Protein AF-A0A699QT55-F1 (afdb_monomer_lite)

Sequence (249 aa):
LNLVARDEEIARQLEVELQAEVERERQREEQASMDYIANLYNEVQSRIDNDHELAVRWTHEEQDKYTVDERAKLLAEYFERRKKQLAEERVEQELITDFVPIGFEEDERMIRDMNKKAKEESSDKGVDSTKKRKEGSRMKRMSKRQKTDVDLEEEEKLKTFLKIDPDEEGVIDYEVLDKRFLIINWESKFYHYDRHGVEGIYYRIFRSDGSSRWIKTFSEMVIRFDRLDLLELYNLVMQRFESTTPEGV

Organism: Tanacetum cinerariifolium (NCBI:txid118510)

Radius of gyration: 37.75 Å; chains: 1; bounding box: 76×90×99 Å

Foldseek 3Di:
DDPVVVVVVVVVVVVVVVVVVVVVVVVVVVVVVVVVVVVVVVVVVVVVVVVVVVVVVVVVVVPVPDDPVRVVVVVVVVVVVVVVVVVVVVVVVVVVVPDDPPPPDVVVVVVVVVVVVVVVPVDDDYDDDDDDDDDDDDDDDDDDDDDDPVVVVVVVVVVVVPPDDPDDPDPPPPVPPDPDFAFDDKDWDWDQDDVVRDTFIWMWIATPVRDIDIDGDPVRCPVPDDPVNVVSVVVNVVVVVVVVPPPDD

pLDDT: mean 70.23, std 18.76, range [30.55, 95.31]

Secondary structure (DSSP, 8-state):
--HHHHHHHHHHHHHHHHHHHHHHHHHHHHHHHHHHHHHHHHHHHHHHHHHHHHHHHHHHHHHHHS-HHHHHHHHHHHHHHHHHHHHHHHHHHHHHHT---TTSTHHHHHHHHHHHHHHHS-S-------------------PPPPPPTHHHHHHHHHHHHT---S-S------------PPEEEEEEEEES--TTS--EEEEEEEETTS-EEEE-SHHHHHHHS-HHHHHHHHHHHHHHHHHT-----

Structure (mmCIF, N/CA/C/O backbone):
data_AF-A0A699QT55-F1
#
_entry.id   AF-A0A699QT55-F1
#
loop_
_atom_site.group_PDB
_atom_site.id
_atom_site.type_symbol
_atom_site.label_atom_id
_atom_site.label_alt_id
_atom_site.label_comp_id
_atom_site.label_asym_id
_atom_site.label_entity_id
_atom_site.label_seq_id
_atom_site.pdbx_PDB_ins_code
_atom_site.Cartn_x
_atom_site.Cartn_y
_atom_site.Cartn_z
_atom_site.occupancy
_atom_site.B_iso_or_equiv
_atom_site.auth_seq_id
_atom_site.auth_comp_id
_atom_site.auth_asym_id
_atom_site.auth_atom_id
_atom_site.pdbx_PDB_model_num
ATOM 1 N N . LEU A 1 1 ? 42.494 -9.564 -53.627 1.00 52.97 1 LEU A N 1
ATOM 2 C CA . LEU A 1 1 ? 41.727 -9.786 -52.379 1.00 52.97 1 LEU A CA 1
ATOM 3 C C . LEU A 1 1 ? 41.684 -8.466 -51.623 1.00 52.97 1 LEU A C 1
ATOM 5 O O . LEU A 1 1 ? 42.727 -8.025 -51.161 1.00 52.97 1 LEU A O 1
ATOM 9 N N . ASN A 1 2 ? 40.525 -7.806 -51.607 1.00 65.38 2 ASN A N 1
ATOM 10 C CA . ASN A 1 2 ? 40.350 -6.457 -51.063 1.00 65.38 2 ASN A CA 1
ATOM 11 C C . ASN A 1 2 ? 40.526 -6.471 -49.538 1.00 65.38 2 ASN A C 1
ATOM 13 O O . ASN A 1 2 ? 39.750 -7.125 -48.849 1.00 65.38 2 ASN A O 1
ATOM 17 N N . LEU A 1 3 ? 41.550 -5.782 -49.028 1.00 64.69 3 LEU A N 1
ATOM 18 C CA . LEU A 1 3 ? 41.793 -5.615 -47.587 1.00 64.69 3 LEU A CA 1
ATOM 19 C C . LEU A 1 3 ? 40.609 -4.910 -46.906 1.00 64.69 3 LEU A C 1
ATOM 21 O O . LEU A 1 3 ? 40.120 -5.390 -45.894 1.00 64.69 3 LEU A O 1
ATOM 25 N N . VAL A 1 4 ? 40.036 -3.906 -47.575 1.00 70.31 4 VAL A N 1
ATOM 26 C CA . VAL A 1 4 ? 38.875 -3.131 -47.103 1.00 70.31 4 VAL A CA 1
ATOM 27 C C . VAL A 1 4 ? 37.656 -4.007 -46.782 1.00 70.31 4 VAL A C 1
ATOM 29 O O . VAL A 1 4 ? 36.990 -3.793 -45.779 1.00 70.31 4 VAL A O 1
ATOM 32 N N . ALA A 1 5 ? 37.388 -5.038 -47.590 1.00 76.75 5 ALA A N 1
ATOM 33 C CA . ALA A 1 5 ? 36.246 -5.929 -47.371 1.00 76.75 5 ALA A CA 1
ATOM 34 C C . ALA A 1 5 ? 36.449 -6.888 -46.184 1.00 76.75 5 ALA A C 1
ATOM 36 O O . ALA A 1 5 ? 35.476 -7.371 -45.616 1.00 76.75 5 ALA A O 1
ATOM 37 N N . ARG A 1 6 ? 37.704 -7.187 -45.819 1.00 79.62 6 ARG A N 1
ATOM 38 C CA . ARG A 1 6 ? 38.012 -7.992 -44.629 1.00 79.62 6 ARG A CA 1
ATOM 39 C C . ARG A 1 6 ? 37.941 -7.160 -43.357 1.00 79.62 6 ARG A C 1
ATOM 41 O O . ARG A 1 6 ? 37.423 -7.654 -42.366 1.00 79.62 6 ARG A O 1
ATOM 48 N N . ASP A 1 7 ? 38.398 -5.915 -43.408 1.00 85.50 7 ASP A N 1
ATOM 49 C CA . ASP A 1 7 ? 38.349 -5.011 -42.256 1.00 85.50 7 ASP A CA 1
ATOM 50 C C . ASP A 1 7 ? 36.900 -4.680 -41.858 1.00 85.50 7 ASP A C 1
ATOM 52 O O . ASP A 1 7 ? 36.576 -4.620 -40.675 1.00 85.50 7 ASP A O 1
ATOM 56 N N . GLU A 1 8 ? 36.002 -4.545 -42.838 1.00 86.50 8 GLU A N 1
ATOM 57 C CA . GLU A 1 8 ? 34.578 -4.292 -42.592 1.00 86.50 8 GLU A CA 1
ATOM 58 C C . GLU A 1 8 ? 33.851 -5.506 -41.983 1.00 86.50 8 GLU A C 1
ATOM 60 O O . GLU A 1 8 ? 32.998 -5.353 -41.111 1.00 86.50 8 GLU A O 1
ATOM 65 N N . GLU A 1 9 ? 34.220 -6.722 -42.392 1.00 88.94 9 GLU A N 1
ATOM 66 C CA . GLU A 1 9 ? 33.691 -7.961 -41.809 1.00 88.94 9 GLU A CA 1
ATOM 67 C C . GLU A 1 9 ? 34.177 -8.157 -40.365 1.00 88.94 9 GLU A C 1
ATOM 69 O O . GLU A 1 9 ? 33.392 -8.511 -39.487 1.00 88.94 9 GLU A O 1
ATOM 74 N N . ILE A 1 10 ? 35.452 -7.853 -40.098 1.00 90.06 10 ILE A N 1
ATOM 75 C CA . ILE A 1 10 ? 36.015 -7.883 -38.742 1.00 90.06 10 ILE A CA 1
ATOM 76 C C . ILE A 1 10 ? 35.292 -6.873 -37.845 1.00 90.06 10 ILE A C 1
ATOM 78 O O . ILE A 1 10 ? 34.939 -7.215 -36.720 1.00 90.06 10 ILE A O 1
ATOM 82 N N . ALA A 1 11 ? 35.019 -5.660 -38.338 1.00 88.69 11 ALA A N 1
ATOM 83 C CA . ALA A 1 11 ? 34.298 -4.645 -37.572 1.00 88.69 11 ALA A CA 1
ATOM 84 C C . ALA A 1 11 ? 32.885 -5.108 -37.172 1.00 88.69 11 ALA A C 1
ATOM 86 O O . ALA A 1 11 ? 32.500 -4.955 -36.014 1.00 88.69 11 ALA A O 1
ATOM 87 N N . ARG A 1 12 ? 32.140 -5.739 -38.093 1.00 90.19 12 ARG A N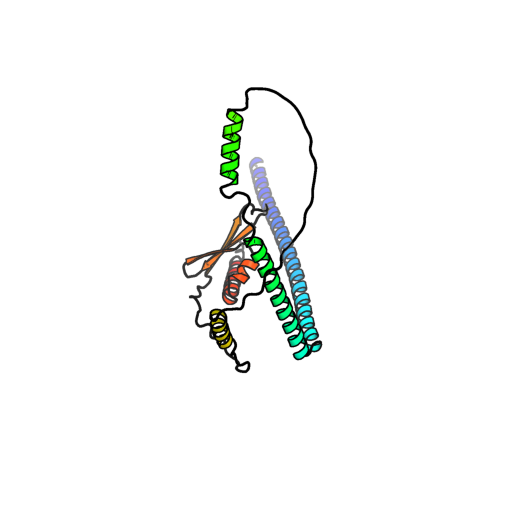 1
ATOM 88 C CA . ARG A 1 12 ? 30.794 -6.268 -37.803 1.00 90.19 12 ARG A CA 1
ATOM 89 C C . ARG A 1 12 ? 30.815 -7.413 -36.794 1.00 90.19 12 ARG A C 1
ATOM 91 O O . ARG A 1 12 ? 29.945 -7.472 -35.932 1.00 90.19 12 ARG A O 1
ATOM 98 N N . GLN A 1 13 ? 31.802 -8.305 -36.876 1.00 92.81 13 GLN A N 1
ATOM 99 C CA . GLN A 1 13 ? 31.950 -9.399 -35.909 1.00 92.81 13 GLN A CA 1
ATOM 100 C C . GLN A 1 13 ? 32.243 -8.869 -34.502 1.00 92.81 13 GLN A C 1
ATOM 102 O O . GLN A 1 13 ? 31.621 -9.316 -33.541 1.00 92.81 13 GLN A O 1
ATOM 107 N N . LEU A 1 14 ? 33.122 -7.870 -34.399 1.00 93.62 14 LEU A N 1
ATOM 108 C CA . LEU A 1 14 ? 33.480 -7.239 -33.129 1.00 93.62 14 LEU A CA 1
ATOM 109 C C . LEU A 1 14 ? 32.291 -6.506 -32.490 1.00 93.62 14 LEU A C 1
ATOM 111 O O . LEU A 1 14 ? 32.137 -6.525 -31.272 1.00 93.62 14 LEU A O 1
ATOM 115 N N . GLU A 1 15 ? 31.427 -5.891 -33.300 1.00 91.75 15 GLU A N 1
ATOM 116 C CA . GLU A 1 15 ? 30.225 -5.202 -32.819 1.00 91.75 15 GLU A CA 1
ATOM 117 C C . GLU A 1 15 ? 29.168 -6.178 -32.281 1.00 91.75 15 GLU A C 1
ATOM 119 O O . GLU A 1 15 ? 28.607 -5.949 -31.209 1.00 91.75 15 GLU A O 1
ATOM 124 N N . VAL A 1 16 ? 28.953 -7.307 -32.965 1.00 95.19 16 VAL A N 1
ATOM 125 C CA . VAL A 1 16 ? 28.059 -8.377 -32.489 1.00 95.19 16 VAL A CA 1
ATOM 126 C C . VAL A 1 16 ? 28.592 -9.012 -31.202 1.00 95.19 16 VAL A C 1
ATOM 128 O O . VAL A 1 16 ? 27.827 -9.263 -30.271 1.00 95.19 16 VAL A O 1
ATOM 131 N N . GLU A 1 17 ? 29.901 -9.252 -31.121 1.00 94.81 17 GLU A N 1
ATOM 132 C CA . GLU A 1 17 ? 30.531 -9.824 -29.929 1.00 94.81 17 GLU A CA 1
ATOM 133 C C . GLU A 1 17 ? 30.436 -8.874 -28.726 1.00 94.81 17 GLU A C 1
ATOM 135 O O . GLU A 1 17 ? 30.090 -9.309 -27.625 1.00 94.81 17 GLU A O 1
ATOM 140 N N . LEU A 1 18 ? 30.640 -7.569 -28.945 1.00 94.38 18 LEU A N 1
ATOM 141 C CA . LEU A 1 18 ? 30.482 -6.549 -27.910 1.00 94.38 18 LEU A CA 1
ATOM 142 C C . LEU A 1 18 ? 29.032 -6.466 -27.410 1.00 94.38 18 LEU A C 1
ATOM 144 O O . LEU A 1 18 ? 28.810 -6.404 -26.203 1.00 94.38 18 LEU A O 1
ATOM 148 N N . GLN A 1 19 ? 28.044 -6.516 -28.310 1.00 91.50 19 GLN A N 1
ATOM 149 C CA . GLN A 1 19 ? 26.627 -6.548 -27.927 1.00 91.50 19 GLN A CA 1
ATOM 150 C C . GLN A 1 19 ? 26.285 -7.797 -27.104 1.00 91.50 19 GLN A C 1
ATOM 152 O O . GLN A 1 19 ? 25.601 -7.697 -26.086 1.00 91.50 19 GLN A O 1
ATOM 157 N N . ALA A 1 20 ? 26.803 -8.964 -27.497 1.00 94.88 20 ALA A N 1
ATOM 158 C CA . ALA A 1 20 ? 26.590 -10.206 -26.762 1.00 94.88 20 ALA A CA 1
ATOM 159 C C . ALA A 1 20 ? 27.248 -10.196 -25.370 1.00 94.88 20 ALA A C 1
ATOM 161 O O . ALA A 1 20 ? 26.719 -10.809 -24.444 1.00 94.88 20 ALA A O 1
ATOM 162 N N . GLU A 1 21 ? 28.399 -9.535 -25.209 1.00 95.31 21 GLU A N 1
ATOM 163 C CA . GLU A 1 21 ? 29.046 -9.368 -23.903 1.00 95.31 21 GLU A CA 1
ATOM 164 C C . GLU A 1 21 ? 28.247 -8.433 -22.993 1.00 95.31 21 GLU A C 1
ATOM 166 O O . GLU A 1 21 ? 27.994 -8.779 -21.842 1.00 95.31 21 GLU A O 1
ATOM 171 N N . VAL A 1 22 ? 27.788 -7.294 -23.521 1.00 94.50 22 VAL A N 1
ATOM 172 C CA . VAL A 1 22 ? 26.962 -6.333 -22.775 1.00 94.50 22 VAL A CA 1
ATOM 173 C C . VAL A 1 22 ? 25.667 -6.981 -22.284 1.00 94.50 22 VAL A C 1
ATOM 175 O O . VAL A 1 22 ? 25.292 -6.793 -21.129 1.00 94.50 22 VAL A O 1
ATOM 178 N N . GLU A 1 23 ? 25.007 -7.793 -23.112 1.00 92.94 23 GLU A N 1
ATOM 179 C CA . GLU A 1 23 ? 23.787 -8.493 -22.694 1.00 92.94 23 GLU A CA 1
ATOM 180 C C . GLU A 1 23 ? 24.073 -9.537 -21.601 1.00 92.94 23 GLU A C 1
ATOM 182 O O . GLU A 1 23 ? 23.312 -9.665 -20.642 1.00 92.94 23 GLU A O 1
ATOM 187 N N . ARG A 1 24 ? 25.209 -10.244 -21.686 1.00 93.00 24 ARG A N 1
ATOM 188 C CA . ARG A 1 24 ? 25.637 -11.202 -20.652 1.00 93.00 24 ARG A CA 1
ATOM 189 C C . ARG A 1 24 ? 26.011 -10.525 -19.334 1.00 93.00 24 ARG A C 1
ATOM 191 O O . ARG A 1 24 ? 25.724 -11.080 -18.274 1.00 93.00 24 ARG A O 1
ATOM 198 N N . GLU A 1 25 ? 26.651 -9.359 -19.378 1.00 92.75 25 GLU A N 1
ATOM 199 C CA . GLU A 1 25 ? 26.882 -8.517 -18.196 1.00 92.75 25 GLU A CA 1
ATOM 200 C C . GLU A 1 25 ? 25.550 -8.100 -17.568 1.00 92.75 25 GLU A C 1
ATOM 202 O O . GLU A 1 25 ? 25.350 -8.329 -16.375 1.00 92.75 25 GLU A O 1
ATOM 207 N N . ARG A 1 26 ? 24.609 -7.592 -18.379 1.00 91.12 26 ARG A N 1
ATOM 208 C CA . ARG A 1 26 ? 23.289 -7.154 -17.905 1.00 91.12 26 ARG A CA 1
ATOM 209 C C . ARG A 1 26 ? 22.539 -8.278 -17.192 1.00 91.12 26 ARG A C 1
ATOM 211 O O . ARG A 1 26 ? 22.068 -8.085 -16.078 1.00 91.12 26 ARG A O 1
ATOM 218 N N . GLN A 1 27 ? 22.501 -9.472 -17.783 1.00 92.94 27 GLN A N 1
ATOM 219 C CA . GLN A 1 27 ? 21.859 -10.644 -17.175 1.00 92.94 27 GLN A CA 1
ATOM 220 C C . GLN A 1 27 ? 22.511 -11.052 -15.847 1.00 92.94 27 GLN A C 1
ATOM 222 O O . GLN A 1 27 ? 21.816 -11.438 -14.907 1.00 92.94 27 GLN A O 1
ATOM 227 N N . ARG A 1 28 ? 23.846 -10.962 -15.742 1.00 93.06 28 ARG A N 1
ATOM 228 C CA . ARG A 1 28 ? 24.558 -11.244 -14.485 1.00 93.06 28 ARG A CA 1
ATOM 229 C C . ARG A 1 28 ? 24.182 -10.247 -13.391 1.00 93.06 28 ARG A C 1
ATOM 231 O O . ARG A 1 28 ? 23.956 -10.662 -12.256 1.00 93.06 28 ARG A O 1
ATOM 238 N N . GLU A 1 29 ? 24.110 -8.962 -13.722 1.00 91.31 29 GLU A N 1
ATOM 239 C CA . GLU A 1 29 ? 23.710 -7.915 -12.776 1.00 91.31 29 GLU A CA 1
ATOM 240 C C . GLU A 1 29 ? 22.242 -8.047 -12.357 1.00 91.31 29 GLU A C 1
ATOM 242 O O . GLU A 1 29 ? 21.934 -7.960 -11.168 1.00 91.31 29 GLU A O 1
ATOM 247 N N . GLU A 1 30 ? 21.345 -8.323 -13.306 1.00 91.62 30 GLU A N 1
ATOM 248 C CA . GLU A 1 30 ? 19.925 -8.576 -13.041 1.00 91.62 30 GLU A CA 1
ATOM 249 C C . GLU A 1 30 ? 19.742 -9.777 -12.109 1.00 91.62 30 GLU A C 1
ATOM 251 O O . GLU A 1 30 ? 19.018 -9.680 -11.116 1.00 91.62 30 GLU A O 1
ATOM 256 N N . GLN A 1 31 ? 20.448 -10.884 -12.361 1.00 91.06 31 GLN A N 1
ATOM 257 C CA . GLN A 1 31 ? 20.390 -12.061 -11.497 1.00 91.06 31 GLN A CA 1
ATOM 258 C C . GLN A 1 31 ? 20.933 -11.767 -10.095 1.00 91.06 31 GLN A C 1
ATOM 260 O O . GLN A 1 31 ? 20.293 -12.115 -9.105 1.00 91.06 31 GLN A O 1
ATOM 265 N N . ALA A 1 32 ? 22.069 -11.073 -9.990 1.00 94.44 32 ALA A N 1
ATOM 266 C CA . ALA A 1 32 ? 22.627 -10.682 -8.698 1.00 94.44 32 ALA A CA 1
ATOM 267 C C . ALA A 1 32 ? 21.679 -9.751 -7.919 1.00 94.44 32 ALA A C 1
ATOM 269 O O . ALA A 1 32 ? 21.561 -9.857 -6.696 1.00 94.44 32 ALA A O 1
ATOM 270 N N . SER A 1 33 ? 20.973 -8.861 -8.622 1.00 92.69 33 SER A N 1
ATOM 271 C CA . SER A 1 33 ? 19.950 -7.996 -8.035 1.00 92.69 33 SER A CA 1
ATOM 272 C C . SER A 1 33 ? 18.745 -8.798 -7.538 1.00 92.69 33 SER A C 1
ATOM 274 O O . SER A 1 33 ? 18.299 -8.591 -6.408 1.00 92.69 33 SER A O 1
ATOM 276 N N . MET A 1 34 ? 18.257 -9.760 -8.328 1.00 89.44 34 MET A N 1
ATOM 277 C CA . MET A 1 34 ? 17.169 -10.654 -7.918 1.00 89.44 34 MET A CA 1
ATOM 278 C C . MET A 1 34 ? 17.537 -11.468 -6.677 1.00 89.44 34 MET A C 1
ATOM 280 O O . MET A 1 34 ? 16.754 -11.517 -5.728 1.00 89.44 34 MET A O 1
ATOM 284 N N . ASP A 1 35 ? 18.740 -12.040 -6.639 1.00 94.44 35 ASP A N 1
ATOM 285 C CA . ASP A 1 35 ? 19.223 -12.815 -5.493 1.00 94.44 35 ASP A CA 1
ATOM 286 C C . ASP A 1 35 ? 19.331 -11.938 -4.233 1.00 94.44 35 ASP A C 1
ATOM 288 O O . ASP A 1 35 ? 18.965 -12.353 -3.129 1.00 94.44 35 ASP A O 1
ATOM 292 N N . TYR A 1 36 ? 19.782 -10.690 -4.389 1.00 92.62 36 TYR A N 1
ATOM 293 C CA . TYR A 1 36 ? 19.826 -9.715 -3.301 1.00 92.62 36 TYR A CA 1
ATOM 294 C C . TYR A 1 36 ? 18.426 -9.386 -2.757 1.00 92.62 36 TYR A C 1
ATOM 296 O O . TYR A 1 36 ? 18.216 -9.395 -1.541 1.00 92.62 36 TYR A O 1
ATOM 304 N N . ILE A 1 37 ? 17.454 -9.153 -3.643 1.00 89.62 37 ILE A N 1
ATOM 305 C CA . ILE A 1 37 ? 16.063 -8.866 -3.265 1.00 89.62 37 ILE A CA 1
ATOM 306 C C . ILE A 1 37 ? 15.420 -10.079 -2.577 1.00 89.62 37 ILE A C 1
ATOM 308 O O . ILE A 1 37 ? 14.751 -9.916 -1.555 1.00 89.62 37 ILE A O 1
ATOM 312 N N . ALA A 1 38 ? 15.652 -11.293 -3.080 1.00 93.25 38 ALA A N 1
ATOM 313 C CA . ALA A 1 38 ? 15.139 -12.521 -2.475 1.00 93.25 38 ALA A CA 1
ATOM 314 C C . ALA A 1 38 ? 15.670 -12.720 -1.044 1.00 93.25 38 ALA A C 1
ATOM 316 O O . ALA A 1 38 ? 14.912 -13.065 -0.136 1.00 93.25 38 ALA A O 1
ATOM 317 N N . ASN A 1 39 ? 16.955 -12.432 -0.815 1.00 94.50 39 ASN A N 1
ATOM 318 C CA . ASN A 1 39 ? 17.551 -12.495 0.519 1.00 94.50 39 ASN A CA 1
ATOM 319 C C . ASN A 1 39 ? 16.940 -11.470 1.485 1.00 94.50 39 ASN A C 1
ATOM 321 O O . ASN A 1 39 ? 16.616 -11.824 2.619 1.00 94.50 39 ASN A O 1
ATOM 325 N N . LEU A 1 40 ? 16.722 -10.231 1.031 1.00 90.94 40 LEU A N 1
ATOM 326 C CA . LEU A 1 40 ? 16.028 -9.200 1.813 1.00 90.94 40 LEU A CA 1
ATOM 327 C C . LEU A 1 40 ? 14.608 -9.630 2.195 1.00 90.94 40 LEU A C 1
ATOM 329 O O . LEU A 1 40 ? 14.191 -9.434 3.336 1.00 90.94 40 LEU A O 1
ATOM 333 N N . TYR A 1 41 ? 13.873 -10.234 1.259 1.00 90.50 41 TYR A N 1
ATOM 334 C CA . TYR A 1 41 ? 12.522 -10.724 1.520 1.00 90.50 41 TYR A CA 1
ATOM 335 C C . TYR A 1 41 ? 12.516 -11.817 2.594 1.00 90.50 41 TYR A C 1
ATOM 337 O O . TYR A 1 41 ? 11.752 -11.730 3.553 1.00 90.50 41 TYR A O 1
ATOM 345 N N . ASN A 1 42 ? 13.421 -12.795 2.485 1.00 93.12 42 ASN A N 1
ATOM 346 C CA . ASN A 1 42 ? 13.558 -13.867 3.471 1.00 93.12 42 ASN A CA 1
ATOM 347 C C . ASN A 1 42 ? 13.912 -13.329 4.869 1.00 93.12 42 ASN A C 1
ATOM 349 O O . ASN A 1 42 ? 13.365 -13.798 5.868 1.00 93.12 42 ASN A O 1
ATOM 353 N N . GLU A 1 43 ? 14.793 -12.328 4.957 1.00 93.31 43 GLU A N 1
ATOM 354 C CA . GLU A 1 43 ? 15.146 -11.696 6.233 1.00 93.31 43 GLU A CA 1
ATOM 355 C C . GLU A 1 43 ? 13.944 -10.982 6.867 1.00 93.31 43 GLU A C 1
ATOM 357 O O . GLU A 1 43 ? 13.676 -11.151 8.059 1.00 93.31 43 GLU A O 1
ATOM 362 N N . VAL A 1 44 ? 13.202 -10.198 6.080 1.00 91.12 44 VAL A N 1
ATOM 363 C CA . VAL A 1 44 ? 12.007 -9.493 6.562 1.00 91.12 44 VAL A CA 1
ATOM 364 C C . VAL A 1 44 ? 10.934 -10.486 7.002 1.00 91.12 44 VAL A C 1
ATOM 366 O O . VAL A 1 44 ? 10.355 -10.307 8.073 1.00 91.12 44 VAL A O 1
ATOM 369 N N . GLN A 1 45 ? 10.717 -11.554 6.234 1.00 90.25 45 GLN A N 1
ATOM 370 C CA . GLN A 1 45 ? 9.756 -12.595 6.581 1.00 90.25 45 GLN A CA 1
ATOM 371 C C . GLN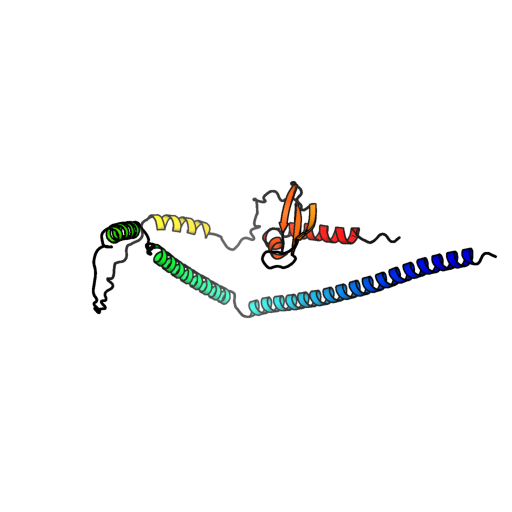 A 1 45 ? 10.120 -13.272 7.909 1.00 90.25 45 GLN A C 1
ATOM 373 O O . GLN A 1 45 ? 9.272 -13.381 8.789 1.00 90.25 45 GLN A O 1
ATOM 378 N N . SER A 1 46 ? 11.398 -13.611 8.117 1.00 89.44 46 SER A N 1
ATOM 379 C CA . SER A 1 46 ? 11.859 -14.198 9.382 1.00 89.44 46 SER A CA 1
ATOM 380 C C . SER A 1 46 ? 11.625 -13.278 10.588 1.00 89.44 46 SER A C 1
ATOM 382 O O . SER A 1 46 ? 11.306 -13.756 11.677 1.00 89.44 46 SER A O 1
ATOM 384 N N . ARG A 1 47 ? 11.751 -11.955 10.420 1.00 87.94 47 ARG A N 1
ATOM 385 C CA . ARG A 1 47 ? 11.434 -10.992 11.489 1.00 87.94 47 ARG A CA 1
ATOM 386 C C . ARG A 1 47 ? 9.940 -10.970 11.807 1.00 87.94 47 ARG A C 1
ATOM 388 O O . ARG A 1 47 ? 9.587 -10.986 12.980 1.00 87.94 47 ARG A O 1
ATOM 395 N N . ILE A 1 48 ? 9.088 -10.982 10.782 1.00 86.06 48 ILE A N 1
ATOM 396 C CA . ILE A 1 48 ? 7.628 -11.022 10.947 1.00 86.06 48 ILE A CA 1
ATOM 397 C C . ILE A 1 48 ? 7.204 -12.285 11.700 1.00 86.06 48 ILE A C 1
ATOM 399 O O . ILE A 1 48 ? 6.400 -12.198 12.627 1.00 86.06 48 ILE A O 1
ATOM 403 N N . ASP A 1 49 ? 7.768 -13.437 11.339 1.00 88.38 49 ASP A N 1
ATOM 404 C CA . ASP A 1 49 ? 7.435 -14.712 11.973 1.00 88.38 49 ASP A CA 1
ATOM 405 C C . ASP A 1 49 ? 7.849 -14.712 13.459 1.00 88.38 49 ASP A C 1
ATOM 407 O O . ASP A 1 49 ? 7.049 -15.065 14.328 1.00 88.38 49 ASP A O 1
ATOM 411 N N . ASN A 1 50 ? 9.050 -14.209 13.776 1.00 87.12 50 ASN A N 1
ATOM 412 C CA . ASN A 1 50 ? 9.519 -14.061 15.160 1.00 87.12 50 ASN A CA 1
ATOM 413 C C . ASN A 1 50 ? 8.635 -13.108 15.988 1.00 87.12 50 ASN A C 1
ATOM 415 O O . ASN A 1 50 ? 8.316 -13.398 17.145 1.00 87.12 50 ASN A O 1
ATOM 419 N N . ASP A 1 51 ? 8.236 -11.972 15.412 1.00 89.00 51 ASP A N 1
ATOM 420 C CA . ASP A 1 51 ? 7.354 -11.008 16.076 1.00 89.00 51 ASP A CA 1
ATOM 421 C C . ASP A 1 51 ? 5.953 -11.598 16.301 1.00 89.00 51 ASP A C 1
ATOM 423 O O . ASP A 1 51 ? 5.337 -11.362 17.345 1.00 89.00 51 ASP A O 1
ATOM 427 N N . HIS A 1 52 ? 5.458 -12.410 15.362 1.00 84.50 52 HIS A N 1
ATOM 428 C CA . HIS A 1 52 ? 4.190 -13.117 15.505 1.00 84.50 52 HIS A CA 1
ATOM 429 C C . HIS A 1 52 ? 4.230 -14.120 16.665 1.00 84.50 52 HIS A C 1
ATOM 431 O O . HIS A 1 52 ? 3.341 -14.102 17.520 1.00 84.50 52 HIS A O 1
ATOM 437 N N . GLU A 1 53 ? 5.281 -14.939 16.757 1.00 87.81 53 GLU A N 1
ATOM 438 C CA . GLU A 1 53 ? 5.473 -15.864 17.881 1.00 87.81 53 GLU A CA 1
ATOM 439 C C . GLU A 1 53 ? 5.565 -15.131 19.227 1.00 87.81 53 GLU A C 1
ATOM 441 O O . GLU A 1 53 ? 4.993 -15.573 20.230 1.00 87.81 53 GLU A O 1
ATOM 446 N N . LEU A 1 54 ? 6.255 -13.985 19.260 1.00 86.06 54 LEU A N 1
ATOM 447 C CA . LEU A 1 54 ? 6.362 -13.146 20.451 1.00 86.06 54 LEU A CA 1
ATOM 448 C C . LEU A 1 54 ? 4.995 -12.592 20.877 1.00 86.06 54 LEU A C 1
ATOM 450 O O . LEU A 1 54 ? 4.653 -12.653 22.059 1.00 86.06 54 LEU A O 1
ATOM 454 N N . ALA A 1 55 ? 4.206 -12.094 19.924 1.00 79.06 55 ALA A N 1
ATOM 455 C CA . ALA A 1 55 ? 2.867 -11.576 20.179 1.00 79.06 55 ALA A CA 1
ATOM 456 C C . ALA A 1 55 ? 1.927 -12.670 20.711 1.00 79.06 55 ALA A C 1
ATOM 458 O O . ALA A 1 55 ? 1.229 -12.450 21.702 1.00 79.06 55 ALA A O 1
ATOM 459 N N . VAL A 1 56 ? 1.958 -13.867 20.116 1.00 84.12 56 VAL A N 1
ATOM 460 C CA . VAL A 1 56 ? 1.190 -15.027 20.594 1.00 84.12 56 VAL A CA 1
ATOM 461 C C . VAL A 1 56 ? 1.589 -15.379 22.029 1.00 84.12 56 VAL A C 1
ATOM 463 O O . VAL A 1 56 ? 0.719 -15.515 22.893 1.00 84.12 56 VAL A O 1
ATOM 466 N N . ARG A 1 57 ? 2.893 -15.436 22.328 1.00 80.44 57 ARG A N 1
ATOM 467 C CA . ARG A 1 57 ? 3.379 -15.718 23.686 1.00 80.44 57 ARG A CA 1
ATOM 468 C C . ARG A 1 57 ? 2.919 -14.670 24.698 1.00 80.44 57 ARG A C 1
ATOM 470 O O . ARG A 1 57 ? 2.440 -15.052 25.760 1.00 80.44 57 ARG A O 1
ATOM 477 N N . TRP A 1 58 ? 2.996 -13.379 24.372 1.00 66.94 58 TRP A N 1
ATOM 478 C CA . TRP A 1 58 ? 2.490 -12.320 25.251 1.00 66.94 58 TRP A CA 1
ATOM 479 C C . TRP A 1 58 ? 0.983 -12.404 25.474 1.00 66.94 58 TRP A C 1
ATOM 481 O O . TRP A 1 58 ? 0.535 -12.193 26.595 1.00 66.94 58 TRP A O 1
ATOM 491 N N . THR A 1 59 ? 0.194 -12.749 24.454 1.00 71.06 59 THR A N 1
ATOM 492 C CA . THR A 1 59 ? -1.259 -12.905 24.634 1.00 71.06 59 THR A CA 1
ATOM 493 C C . THR A 1 59 ? -1.604 -14.069 25.561 1.00 71.06 59 THR A C 1
ATOM 495 O O . THR A 1 59 ? -2.494 -13.920 26.397 1.00 71.06 59 THR A O 1
ATOM 498 N N . HIS A 1 60 ? -0.871 -15.182 25.471 1.00 67.06 60 HIS A N 1
ATOM 499 C CA . HIS A 1 60 ? -1.051 -16.335 26.353 1.00 67.06 60 HIS A CA 1
ATOM 500 C C . HIS A 1 60 ? -0.566 -16.040 27.781 1.00 67.06 60 HIS A C 1
ATOM 502 O O . HIS A 1 60 ? -1.261 -16.334 28.748 1.00 67.06 60 HIS A O 1
ATOM 508 N N . GLU A 1 61 ? 0.596 -15.400 27.929 1.00 64.44 61 GLU A N 1
ATOM 509 C CA . GLU A 1 61 ? 1.159 -15.048 29.236 1.00 64.44 61 GLU A CA 1
ATOM 510 C C . GLU A 1 61 ? 0.297 -14.003 29.961 1.00 64.44 61 GLU A C 1
ATOM 512 O O . GLU A 1 61 ? 0.023 -14.146 31.149 1.00 64.44 61 GLU A O 1
ATOM 517 N N . GLU A 1 62 ? -0.224 -12.995 29.254 1.00 61.16 62 GLU A N 1
ATOM 518 C CA . GLU A 1 62 ? -1.189 -12.052 29.824 1.00 61.16 62 GLU A CA 1
ATOM 519 C C . GLU A 1 62 ? -2.511 -12.740 30.197 1.00 61.16 62 GLU A C 1
ATOM 521 O O . GLU A 1 62 ? -3.159 -12.307 31.155 1.00 61.16 62 GLU A O 1
ATOM 526 N N . GLN A 1 63 ? -2.962 -13.751 29.433 1.00 58.94 63 GLN A N 1
ATOM 527 C CA . GLN A 1 63 ? -4.174 -14.540 29.735 1.00 58.94 63 GLN A CA 1
ATOM 528 C C . GLN A 1 63 ? -4.019 -15.379 31.003 1.00 58.94 63 GLN A C 1
ATOM 530 O O . GLN A 1 63 ? -4.979 -15.477 31.764 1.00 58.94 63 GLN A O 1
ATOM 535 N N . ASP A 1 64 ? -2.820 -15.885 31.274 1.00 61.19 64 ASP A N 1
ATOM 536 C CA . ASP A 1 64 ? -2.536 -16.661 32.483 1.00 61.19 64 ASP A CA 1
ATOM 537 C C . ASP A 1 64 ? -2.270 -15.786 33.719 1.00 61.19 64 ASP A C 1
ATOM 539 O O . ASP A 1 64 ? -2.477 -16.222 34.852 1.00 61.19 64 ASP A O 1
ATOM 543 N N . LYS A 1 65 ? -1.801 -14.547 33.529 1.00 62.38 65 LYS A N 1
ATOM 544 C CA . LYS A 1 65 ? -1.306 -13.696 34.623 1.00 62.38 65 LYS A CA 1
ATOM 545 C C . LYS A 1 65 ? -2.385 -12.915 35.364 1.00 62.38 65 LYS A C 1
ATOM 547 O O . LYS A 1 65 ? -2.189 -12.602 36.536 1.00 62.38 65 LYS A O 1
ATOM 552 N N . TYR A 1 66 ? -3.494 -12.596 34.701 1.00 58.84 66 TYR A N 1
ATOM 553 C CA . TYR A 1 66 ? -4.586 -11.834 35.298 1.00 58.84 66 TYR A CA 1
ATOM 554 C C . TYR A 1 66 ? -5.902 -12.569 35.123 1.00 58.84 66 TYR A C 1
ATOM 556 O O . TYR A 1 66 ? -6.338 -12.840 34.002 1.00 58.84 66 TYR A O 1
ATOM 564 N N . THR A 1 67 ? -6.571 -12.829 36.242 1.00 74.75 67 THR A N 1
ATOM 565 C CA . THR A 1 67 ? -7.944 -13.340 36.201 1.00 74.75 67 THR A CA 1
ATOM 566 C C . THR A 1 67 ? -8.857 -12.329 35.499 1.00 74.75 67 THR A C 1
ATOM 568 O O . THR A 1 67 ? -8.578 -11.126 35.473 1.00 74.75 67 THR A O 1
ATOM 571 N N . VAL A 1 68 ? -9.960 -12.800 34.909 1.00 71.50 68 VAL A N 1
ATOM 572 C CA . VAL A 1 68 ? -10.947 -11.938 34.224 1.00 71.50 68 VAL A CA 1
ATOM 573 C C . VAL A 1 68 ? -11.380 -10.762 35.118 1.00 71.50 68 VAL A C 1
ATOM 575 O O . VAL A 1 68 ? -11.513 -9.642 34.628 1.00 71.50 68 VAL A O 1
ATOM 578 N N . ASP A 1 69 ? -11.474 -10.982 36.433 1.00 72.69 69 ASP A N 1
ATOM 579 C CA . ASP A 1 69 ? -11.770 -9.955 37.441 1.00 72.69 69 ASP A CA 1
ATOM 580 C C . ASP A 1 69 ? -10.688 -8.868 37.558 1.00 72.69 69 ASP A C 1
ATOM 582 O O . ASP A 1 69 ? -10.999 -7.680 37.651 1.00 72.69 69 ASP A O 1
ATOM 586 N N . GLU A 1 70 ? -9.405 -9.232 37.529 1.00 76.94 70 GLU A N 1
ATOM 587 C CA . GLU A 1 70 ? -8.305 -8.261 37.605 1.00 76.94 70 GLU A CA 1
ATOM 588 C C . GLU A 1 70 ? -8.202 -7.423 36.329 1.00 76.94 70 GLU A C 1
ATOM 590 O O . GLU A 1 70 ? -7.966 -6.213 36.394 1.00 76.94 70 GLU A O 1
ATOM 595 N N . ARG A 1 71 ? -8.460 -8.044 35.173 1.00 73.88 71 ARG A N 1
ATOM 596 C CA . ARG A 1 71 ? -8.557 -7.350 33.882 1.00 73.88 71 ARG A CA 1
ATOM 597 C C . ARG A 1 71 ? -9.727 -6.370 33.867 1.00 73.88 71 ARG A C 1
ATOM 599 O O . ARG A 1 71 ? -9.548 -5.219 33.471 1.00 73.88 71 ARG A O 1
ATOM 606 N N . ALA A 1 72 ? -10.896 -6.789 34.357 1.00 74.56 72 ALA A N 1
ATOM 607 C CA . ALA A 1 72 ? -12.067 -5.925 34.492 1.00 74.56 72 ALA A CA 1
ATOM 608 C C . ALA A 1 72 ? -11.796 -4.742 35.436 1.00 74.56 72 ALA A C 1
ATOM 610 O O . ALA A 1 72 ? -12.171 -3.607 35.136 1.00 74.56 72 ALA A O 1
ATOM 611 N N . LYS A 1 73 ? -11.076 -4.979 36.540 1.00 87.19 73 LYS A N 1
ATOM 612 C CA . LYS A 1 73 ? -10.686 -3.938 37.497 1.00 87.19 73 LYS A CA 1
ATOM 613 C C . LYS A 1 73 ? -9.726 -2.910 36.892 1.00 87.19 73 LYS A C 1
ATOM 615 O O . LYS A 1 73 ? -9.963 -1.711 37.033 1.00 87.19 73 LYS A O 1
ATOM 620 N N . LEU A 1 74 ? -8.681 -3.352 36.189 1.00 80.94 74 LEU A N 1
ATOM 621 C CA . LEU A 1 74 ? -7.742 -2.455 35.500 1.00 80.94 74 LEU A CA 1
ATOM 622 C C . LEU A 1 74 ? -8.436 -1.630 34.411 1.00 80.94 74 LEU A C 1
ATOM 624 O O . LEU A 1 74 ? -8.169 -0.434 34.268 1.00 80.94 74 LEU A O 1
ATOM 628 N N . LEU A 1 75 ? -9.359 -2.248 33.673 1.00 77.62 75 LEU A N 1
ATOM 629 C CA . LEU A 1 75 ? -10.134 -1.570 32.641 1.00 77.62 75 LEU A CA 1
ATOM 630 C C . LEU A 1 75 ? -11.065 -0.502 33.245 1.00 77.62 75 LEU A C 1
ATOM 632 O O . LEU A 1 75 ? -11.124 0.620 32.740 1.00 77.62 75 LEU A O 1
ATOM 636 N N . ALA A 1 76 ? -11.728 -0.805 34.365 1.00 82.62 76 ALA A N 1
ATOM 637 C CA . ALA A 1 76 ? -12.542 0.160 35.103 1.00 82.62 76 ALA A CA 1
ATOM 638 C C . ALA A 1 76 ? -11.705 1.341 35.634 1.00 82.62 76 ALA A C 1
ATOM 640 O O . ALA A 1 76 ? -12.091 2.499 35.463 1.00 82.62 76 ALA A O 1
ATOM 641 N N . GLU A 1 77 ? -10.524 1.078 36.209 1.00 89.62 77 GLU A N 1
ATOM 642 C CA . GLU A 1 77 ? -9.600 2.128 36.662 1.00 89.62 77 GLU A CA 1
ATOM 643 C C . GLU A 1 77 ? -9.121 3.028 35.510 1.00 89.62 77 GLU A C 1
ATOM 645 O O . GLU A 1 77 ? -8.992 4.246 35.679 1.00 89.62 77 GLU A O 1
ATOM 650 N N . TYR A 1 7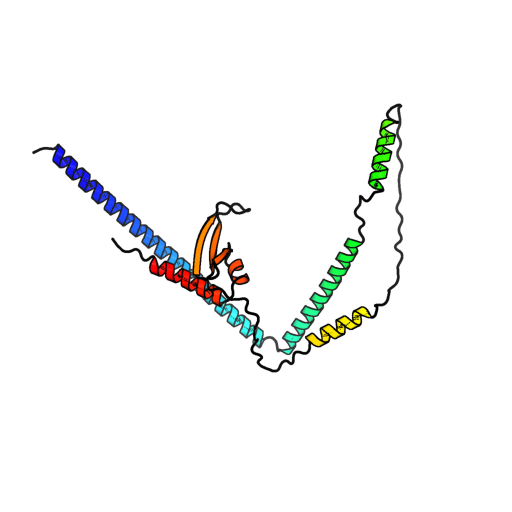8 ? -8.880 2.453 34.328 1.00 85.00 78 TYR A N 1
ATOM 651 C CA . TYR A 1 78 ? -8.523 3.205 33.127 1.00 85.00 78 TYR A CA 1
ATOM 652 C C . TYR A 1 78 ? -9.651 4.146 32.683 1.00 85.00 78 TYR A C 1
ATOM 654 O O . TYR A 1 78 ? -9.403 5.335 32.449 1.00 85.00 78 TYR A O 1
ATOM 662 N N . PHE A 1 79 ? -10.891 3.650 32.614 1.00 80.19 79 PHE A N 1
ATOM 663 C CA . PHE A 1 79 ? -12.040 4.467 32.223 1.00 80.19 79 PHE A CA 1
ATOM 664 C C . PHE A 1 79 ? -12.311 5.603 33.212 1.00 80.19 79 PHE A C 1
ATOM 666 O O . PHE A 1 79 ? -12.532 6.738 32.782 1.00 80.19 79 PHE A O 1
ATOM 673 N N . GLU A 1 80 ? -12.207 5.350 34.519 1.00 87.25 80 GLU A N 1
ATOM 674 C CA . GLU A 1 80 ? -12.354 6.404 35.529 1.00 87.25 80 GLU A CA 1
ATOM 675 C C . GLU A 1 80 ? -11.251 7.466 35.421 1.00 87.25 80 GLU A C 1
ATOM 677 O O . GLU A 1 80 ? -11.517 8.672 35.489 1.00 87.25 80 GLU A O 1
ATOM 682 N N . ARG A 1 81 ? -10.005 7.051 35.150 1.00 88.88 81 ARG A N 1
ATOM 683 C CA . ARG A 1 81 ? -8.898 7.987 34.906 1.00 88.88 81 ARG A CA 1
ATOM 684 C C . ARG A 1 81 ? -9.147 8.849 33.670 1.00 88.88 81 ARG A C 1
ATOM 686 O O . ARG A 1 81 ? -8.930 10.061 33.726 1.00 88.88 81 ARG A O 1
ATOM 693 N N . ARG A 1 82 ? -9.612 8.255 32.566 1.00 81.25 82 ARG A N 1
ATOM 694 C CA . ARG A 1 82 ? -9.878 8.993 31.322 1.00 81.25 82 ARG A CA 1
ATOM 695 C C . ARG A 1 82 ? -11.055 9.956 31.472 1.00 81.25 82 ARG A C 1
ATOM 697 O O . ARG A 1 82 ? -10.974 11.087 30.999 1.00 81.25 82 ARG A O 1
ATOM 704 N N . LYS A 1 83 ? -12.109 9.550 32.185 1.00 83.00 83 LYS A N 1
ATOM 705 C CA . LYS A 1 83 ? -13.258 10.405 32.518 1.00 83.00 83 LYS A CA 1
ATOM 706 C C . LYS A 1 83 ? -12.834 11.630 33.330 1.00 83.00 83 LYS A C 1
ATOM 708 O O . LYS A 1 83 ? -13.300 12.734 33.055 1.00 83.00 83 LYS A O 1
ATOM 713 N N . LYS A 1 84 ? -11.908 11.456 34.279 1.00 88.50 84 LYS A N 1
ATOM 714 C CA . LYS A 1 84 ? -11.341 12.560 35.063 1.00 88.50 84 LYS A CA 1
ATOM 715 C C . LYS A 1 84 ? -10.529 13.538 34.204 1.00 88.50 84 LYS A C 1
ATOM 717 O O . LYS A 1 84 ? -10.752 14.737 34.309 1.00 88.50 84 LYS A O 1
ATOM 722 N N . GLN A 1 85 ? -9.658 13.038 33.325 1.00 79.06 85 GLN A N 1
ATOM 723 C CA . GLN A 1 85 ? -8.881 13.887 32.407 1.00 79.06 85 GLN A CA 1
ATOM 724 C C . GLN A 1 85 ? -9.780 14.719 31.488 1.00 79.06 85 GLN A C 1
ATOM 726 O O . GLN A 1 85 ? -9.576 15.917 31.347 1.00 79.06 85 GLN A O 1
ATOM 731 N N . LEU A 1 86 ? -10.820 14.107 30.914 1.00 78.00 86 LEU A N 1
ATOM 732 C CA . LEU A 1 86 ? -11.776 14.817 30.060 1.00 78.00 86 LEU A CA 1
ATOM 733 C C . LEU A 1 86 ? -12.559 15.898 30.820 1.00 78.00 86 LEU A C 1
ATOM 735 O O . LEU A 1 86 ? -12.920 16.918 30.238 1.00 78.00 86 LEU A O 1
ATOM 739 N N . ALA A 1 87 ? -12.836 15.691 32.110 1.00 80.81 87 ALA A N 1
ATOM 740 C CA . ALA A 1 87 ? -13.453 16.715 32.948 1.00 80.81 87 ALA A CA 1
ATOM 741 C C . ALA A 1 87 ? -12.495 17.890 33.215 1.00 80.81 87 ALA A C 1
ATOM 743 O O . ALA A 1 87 ? -12.929 19.036 33.181 1.00 80.81 87 ALA A O 1
ATOM 744 N N . GLU A 1 88 ? -11.207 17.618 33.435 1.00 80.94 88 GLU A N 1
ATOM 745 C CA . GLU A 1 88 ? -10.169 18.646 33.598 1.00 80.94 88 GLU A CA 1
ATOM 746 C C . GLU A 1 88 ? -9.949 19.441 32.296 1.00 80.94 88 GLU A C 1
ATOM 748 O O . GLU A 1 88 ? -9.985 20.669 32.326 1.00 80.94 88 GLU A O 1
ATOM 753 N N . GLU A 1 89 ? -9.859 18.770 31.141 1.00 75.69 89 GLU A N 1
ATOM 754 C CA . GLU A 1 89 ? -9.758 19.409 29.815 1.00 75.69 89 GLU A CA 1
ATOM 755 C C . GLU A 1 89 ? -10.959 20.331 29.520 1.00 75.69 89 GLU A C 1
ATOM 757 O O . GLU A 1 89 ? -10.793 21.418 28.966 1.00 75.69 89 GLU A O 1
ATOM 762 N N . ARG A 1 90 ? -12.179 19.940 29.921 1.00 70.06 90 ARG A N 1
ATOM 763 C CA . ARG A 1 90 ? -13.377 20.790 29.780 1.00 70.06 90 ARG A CA 1
ATOM 764 C C . ARG A 1 90 ? -13.306 22.056 30.637 1.00 70.06 90 ARG A C 1
ATOM 766 O O . ARG A 1 90 ? -13.719 23.112 30.170 1.00 70.06 90 ARG A O 1
ATOM 773 N N . VAL A 1 91 ? -12.767 21.962 31.854 1.00 73.62 91 VAL A N 1
ATOM 774 C CA . VAL A 1 91 ? -12.568 23.123 32.740 1.00 73.62 91 VAL A CA 1
ATOM 775 C C . VAL A 1 91 ? -11.505 24.069 32.172 1.00 73.62 91 VAL A C 1
ATOM 777 O O . VAL A 1 91 ? -11.669 25.285 32.245 1.00 73.62 91 VAL A O 1
ATOM 780 N N . GLU A 1 92 ? -10.440 23.541 31.563 1.00 68.75 92 GLU A N 1
ATOM 781 C CA . GLU A 1 92 ? -9.442 24.370 30.876 1.00 68.75 92 GLU A CA 1
ATOM 782 C C . GLU A 1 92 ? -10.015 25.072 29.639 1.00 68.75 92 GLU A C 1
ATOM 784 O O . GLU A 1 92 ? -9.740 26.252 29.427 1.00 68.75 92 GLU A O 1
ATOM 789 N N . GLN A 1 93 ? -10.850 24.397 28.844 1.00 59.72 93 GLN A N 1
ATOM 790 C CA . GLN A 1 93 ? -11.520 25.034 27.704 1.00 59.72 93 GLN A CA 1
ATOM 791 C C . GLN A 1 93 ? -12.478 26.152 28.139 1.00 59.72 93 GLN A C 1
ATOM 793 O O . GLN A 1 93 ? -12.518 27.198 27.493 1.00 59.72 93 GLN A O 1
ATOM 798 N N . GLU A 1 94 ? -13.196 25.974 29.249 1.00 62.88 94 GLU A N 1
ATOM 799 C CA . GLU A 1 94 ? -14.067 27.008 29.824 1.00 62.88 94 GLU A CA 1
ATOM 800 C C . GLU A 1 94 ? -13.258 28.225 30.325 1.00 62.88 94 GLU A C 1
ATOM 802 O O . GLU A 1 94 ? -13.622 29.372 30.059 1.00 62.88 94 GLU A O 1
ATOM 807 N N . LEU A 1 95 ? -12.086 27.998 30.935 1.00 61.31 95 LEU A N 1
ATOM 808 C CA . LEU A 1 95 ? -11.145 29.065 31.317 1.00 61.31 95 LEU A CA 1
ATOM 809 C C . LEU A 1 95 ? -10.616 29.865 30.113 1.00 61.31 95 LEU A C 1
ATOM 811 O O . LEU A 1 95 ? -10.291 31.045 30.255 1.00 61.31 95 LEU A O 1
ATOM 815 N N . ILE A 1 96 ? -10.525 29.244 28.934 1.00 60.47 96 ILE A N 1
ATOM 816 C CA . ILE A 1 96 ? -10.097 29.910 27.695 1.00 60.47 96 ILE A CA 1
ATOM 817 C C . ILE A 1 96 ? -11.239 30.745 27.091 1.00 60.47 96 ILE A C 1
ATOM 819 O O . ILE A 1 96 ? -10.971 31.800 26.519 1.00 60.47 96 ILE A O 1
ATOM 823 N N . THR A 1 97 ? -12.505 30.340 27.241 1.00 55.72 97 THR A N 1
ATOM 824 C CA . THR A 1 97 ? -13.653 31.111 26.720 1.00 55.72 97 THR A CA 1
ATOM 825 C C . THR A 1 97 ? -13.951 32.397 27.492 1.00 55.72 97 THR A C 1
ATOM 827 O O . THR A 1 97 ? -14.522 33.322 26.918 1.00 55.72 97 THR A O 1
ATOM 830 N N . ASP A 1 98 ? -13.515 32.495 28.750 1.00 55.12 98 ASP A N 1
ATOM 831 C CA . ASP A 1 98 ? -13.637 33.713 29.566 1.00 55.12 98 ASP A CA 1
ATOM 832 C C . ASP A 1 98 ? -12.562 34.771 29.242 1.00 55.12 98 ASP A C 1
ATOM 834 O O . ASP A 1 98 ? -12.615 35.903 29.739 1.00 55.12 98 ASP A O 1
ATOM 838 N N . PHE A 1 99 ? -11.585 34.444 28.388 1.00 52.28 99 PHE A N 1
ATOM 839 C CA . PHE A 1 99 ? -10.638 35.424 27.868 1.00 52.28 99 PHE A CA 1
ATOM 840 C C . PHE A 1 99 ? -11.324 36.294 26.807 1.00 52.28 99 PHE A C 1
ATOM 842 O O . PHE A 1 99 ? -11.477 35.903 25.650 1.00 52.28 99 PHE A O 1
ATOM 849 N N . VAL A 1 100 ? -11.697 37.519 27.187 1.00 55.28 100 VAL A N 1
ATOM 850 C CA . VAL A 1 100 ? -11.990 38.587 26.223 1.00 55.28 100 VAL A CA 1
ATOM 851 C C . VAL A 1 100 ? -10.711 38.822 25.407 1.00 55.28 100 VAL A C 1
ATOM 853 O O . VAL A 1 100 ? -9.680 39.153 26.004 1.00 55.28 100 VAL A O 1
ATOM 856 N N . PRO A 1 101 ? -10.720 38.655 24.072 1.00 53.34 10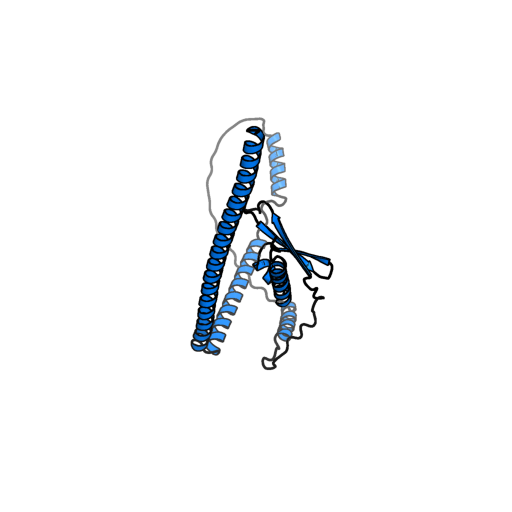1 PRO A N 1
ATOM 857 C CA . PRO A 1 101 ? -9.563 38.991 23.257 1.00 53.34 101 PRO A CA 1
ATOM 858 C C . PRO A 1 101 ? -9.219 40.463 23.482 1.00 53.34 101 PRO A C 1
ATOM 860 O O . PRO A 1 101 ? -10.071 41.336 23.316 1.00 53.34 101 PRO A O 1
ATOM 863 N N . ILE A 1 102 ? -7.977 40.743 23.877 1.00 49.41 102 ILE A N 1
ATOM 864 C CA . ILE A 1 102 ? -7.459 42.111 23.936 1.00 49.41 102 ILE A CA 1
ATOM 865 C C . ILE A 1 102 ? -7.566 42.682 22.515 1.00 49.41 102 ILE A C 1
ATOM 867 O O . ILE A 1 102 ? -6.884 42.198 21.610 1.00 49.41 102 ILE A O 1
ATOM 871 N N . GLY A 1 103 ? -8.470 43.648 22.319 1.00 51.81 103 GLY A N 1
ATOM 872 C CA . GLY A 1 103 ? -8.724 44.277 21.019 1.00 51.81 103 GLY A CA 1
ATOM 873 C C . GLY A 1 103 ? -10.188 44.531 20.624 1.00 51.81 103 GLY A C 1
ATOM 874 O O . GLY A 1 103 ? -10.439 44.711 19.436 1.00 51.81 103 GLY A O 1
ATOM 875 N N . PHE A 1 104 ? -11.164 44.559 21.543 1.00 52.81 104 PHE A N 1
ATOM 876 C CA . PHE A 1 104 ? -12.552 44.920 21.197 1.00 52.81 104 PHE A CA 1
ATOM 877 C C . PHE A 1 104 ? -12.838 46.411 21.456 1.00 52.81 104 PHE A C 1
ATOM 879 O O . PHE A 1 104 ? -12.749 46.858 22.594 1.00 52.81 104 PHE A O 1
ATOM 886 N N . GLU A 1 105 ? -13.172 47.148 20.385 1.00 55.62 105 GLU A N 1
ATOM 887 C CA . GLU A 1 105 ? -13.729 48.518 20.233 1.00 55.62 105 GLU A CA 1
ATOM 888 C C . GLU A 1 105 ? -13.226 49.695 21.103 1.00 55.62 105 GLU A C 1
ATOM 890 O O . GLU A 1 105 ? -13.072 50.808 20.589 1.00 55.62 105 GLU A O 1
ATOM 895 N N . GLU A 1 106 ? -12.992 49.521 22.402 1.00 54.81 106 GLU A N 1
ATOM 896 C CA . GLU A 1 106 ? -12.487 50.568 23.299 1.00 54.81 106 GLU A CA 1
ATOM 897 C C . GLU A 1 106 ? -11.021 50.910 23.017 1.00 54.81 106 GLU A C 1
ATOM 899 O O . GLU A 1 106 ? -10.679 52.095 22.986 1.00 54.81 106 GLU A O 1
ATOM 904 N N . ASP A 1 107 ? -10.194 49.916 22.682 1.00 54.84 107 ASP A N 1
ATOM 905 C CA . ASP A 1 107 ? -8.803 50.142 22.270 1.00 54.84 107 ASP A CA 1
ATOM 906 C C . ASP A 1 107 ? -8.720 50.858 20.911 1.00 54.84 107 ASP A C 1
ATOM 908 O O . ASP A 1 107 ? -7.900 51.762 20.735 1.00 54.84 107 ASP A O 1
ATOM 912 N N . GLU A 1 108 ? -9.625 50.564 19.968 1.00 60.44 108 GLU A N 1
ATOM 913 C CA . GLU A 1 108 ? -9.712 51.320 18.710 1.00 60.44 108 GLU A CA 1
ATOM 914 C C . GLU A 1 108 ? -10.147 52.776 18.932 1.00 60.44 108 GLU A C 1
ATOM 916 O O . GLU A 1 108 ? -9.634 53.681 18.263 1.00 60.44 108 GLU A O 1
ATOM 921 N N . ARG A 1 109 ? -11.077 53.032 19.866 1.00 60.66 109 ARG A N 1
ATOM 922 C CA . ARG A 1 109 ? -11.454 54.402 20.261 1.00 60.66 109 ARG A CA 1
ATOM 923 C C . ARG A 1 109 ? -10.273 55.140 20.887 1.00 60.66 109 ARG A C 1
ATOM 925 O O . ARG A 1 109 ? -9.996 56.271 20.490 1.00 60.66 109 ARG A O 1
ATOM 932 N N . MET A 1 110 ? -9.546 54.492 21.795 1.00 56.16 110 MET A N 1
ATOM 933 C CA . MET A 1 110 ? -8.391 55.081 22.473 1.00 56.16 110 MET A CA 1
ATOM 934 C C . MET A 1 110 ? -7.249 55.403 21.493 1.00 56.16 110 MET A C 1
ATOM 936 O O . MET A 1 110 ? -6.698 56.502 21.544 1.00 56.16 110 MET A O 1
ATOM 940 N N . ILE A 1 111 ? -6.948 54.517 20.534 1.00 64.12 111 ILE A N 1
ATOM 941 C CA . ILE A 1 111 ? -5.938 54.764 19.486 1.00 64.12 111 ILE A CA 1
ATOM 942 C C . ILE A 1 111 ? -6.362 55.923 18.567 1.00 64.12 111 ILE A C 1
ATOM 944 O O . ILE A 1 111 ? -5.530 56.742 18.161 1.00 64.12 111 ILE A O 1
ATOM 948 N N . ARG A 1 112 ? -7.658 56.044 18.251 1.00 64.56 112 ARG A N 1
ATOM 949 C CA . ARG A 1 112 ? -8.184 57.140 17.421 1.00 64.56 112 ARG A CA 1
ATOM 950 C C . ARG A 1 112 ? -8.083 58.494 18.129 1.00 64.56 112 ARG A C 1
ATOM 952 O O . ARG A 1 112 ? -7.659 59.468 17.506 1.00 64.56 112 ARG A O 1
ATOM 959 N N . ASP A 1 113 ? -8.401 58.543 19.421 1.00 64.75 113 ASP A N 1
ATOM 960 C CA . ASP A 1 113 ? -8.293 59.758 20.235 1.00 64.75 113 ASP A CA 1
ATOM 961 C C . ASP A 1 113 ? -6.835 60.162 20.493 1.00 64.75 113 ASP A C 1
ATOM 963 O O . ASP A 1 113 ? -6.505 61.350 20.433 1.00 64.75 113 ASP A O 1
ATOM 967 N N . MET A 1 114 ? -5.932 59.194 20.687 1.00 63.34 114 MET A N 1
ATOM 968 C CA . MET A 1 114 ? -4.492 59.459 20.789 1.00 63.34 114 MET A CA 1
ATOM 969 C C . MET A 1 114 ? -3.921 60.043 19.491 1.00 63.34 114 MET A C 1
ATOM 971 O O . MET A 1 114 ? -3.174 61.019 19.540 1.00 63.34 114 MET A O 1
ATOM 975 N N . ASN A 1 115 ? -4.318 59.522 18.325 1.00 61.62 115 ASN A N 1
ATOM 976 C CA . ASN A 1 115 ? -3.892 60.067 17.031 1.00 61.62 115 ASN A CA 1
ATOM 977 C C . ASN A 1 115 ? -4.487 61.456 16.738 1.00 61.62 115 ASN A C 1
ATOM 979 O O . ASN A 1 115 ? -3.861 62.258 16.042 1.00 61.62 115 ASN A O 1
ATOM 983 N N . LYS A 1 116 ? -5.667 61.770 17.290 1.00 66.81 116 LYS A N 1
ATOM 984 C CA . LYS A 1 116 ? -6.246 63.118 17.231 1.00 66.81 116 LYS A CA 1
ATOM 985 C C . LYS A 1 116 ? -5.453 64.105 18.097 1.00 66.81 116 LYS A C 1
ATOM 987 O O . LYS A 1 116 ? -5.094 65.169 17.600 1.00 66.81 116 LYS A O 1
ATOM 992 N N . LYS A 1 117 ? -5.102 63.729 19.333 1.00 59.72 117 LYS A N 1
ATOM 993 C CA . LYS A 1 117 ? -4.278 64.558 20.236 1.00 59.72 117 LYS A CA 1
ATOM 994 C C . LYS A 1 117 ? -2.848 64.768 19.735 1.00 59.72 117 LYS A C 1
ATOM 996 O O . LYS A 1 117 ? -2.343 65.884 19.791 1.00 59.72 117 LYS A O 1
ATOM 1001 N N . ALA A 1 118 ? -2.224 63.748 19.147 1.00 54.84 118 ALA A N 1
ATOM 1002 C CA . ALA A 1 118 ? -0.864 63.855 18.610 1.00 54.84 118 ALA A CA 1
ATOM 1003 C C . ALA A 1 118 ? -0.738 64.834 17.422 1.00 54.84 118 ALA A C 1
ATOM 1005 O O . ALA A 1 118 ? 0.360 65.308 17.133 1.00 54.84 118 ALA A O 1
ATOM 1006 N N . LYS A 1 119 ? -1.846 65.165 16.742 1.00 53.62 119 LYS A N 1
ATOM 1007 C CA . LYS A 1 119 ? -1.877 66.164 15.660 1.00 53.62 119 LYS A CA 1
ATOM 1008 C C . LYS A 1 119 ? -2.086 67.599 16.168 1.00 53.62 119 LYS A C 1
ATOM 1010 O O . LYS A 1 119 ? -1.789 68.537 15.435 1.00 53.62 119 LYS A O 1
ATOM 1015 N N . GLU A 1 120 ? -2.574 67.764 17.399 1.00 52.00 120 GLU A N 1
ATOM 1016 C CA . GLU A 1 120 ? -2.796 69.063 18.056 1.00 52.00 120 GLU A CA 1
ATOM 1017 C C . GLU A 1 120 ? -1.642 69.453 19.005 1.00 52.00 120 GLU A C 1
ATOM 1019 O O . GLU A 1 120 ? -1.419 70.639 19.224 1.00 52.00 120 GLU A O 1
ATOM 1024 N N . GLU A 1 121 ? -0.853 68.493 19.506 1.00 49.53 121 GLU A N 1
ATOM 1025 C CA . GLU A 1 121 ? 0.212 68.729 20.502 1.00 49.53 121 GLU A CA 1
ATOM 1026 C C . GLU A 1 121 ? 1.647 68.769 19.926 1.00 49.53 121 GLU A C 1
ATOM 1028 O O . GLU A 1 121 ? 2.611 68.894 20.676 1.00 49.53 121 GLU A O 1
ATOM 1033 N N . SER A 1 122 ? 1.842 68.741 18.598 1.00 47.06 122 SER A N 1
ATOM 1034 C CA . SER A 1 122 ? 3.182 68.923 17.999 1.00 47.06 122 SER A CA 1
ATOM 1035 C C . SER A 1 122 ? 3.643 70.391 17.925 1.00 47.06 122 SER A C 1
ATOM 1037 O O . SER A 1 122 ? 4.585 70.706 17.192 1.00 47.06 122 SER A O 1
ATOM 1039 N N . SER A 1 123 ? 3.002 71.295 18.671 1.00 49.06 123 SER A N 1
ATOM 1040 C CA . SER A 1 123 ? 3.570 72.595 19.010 1.00 49.06 123 SER A CA 1
ATOM 1041 C C . SER A 1 123 ? 3.799 72.684 20.516 1.00 49.06 123 SER A C 1
ATOM 1043 O O . SER A 1 123 ? 2.850 72.712 21.292 1.00 49.06 123 SER A O 1
ATOM 1045 N N . ASP A 1 124 ? 5.069 72.854 20.858 1.00 35.88 124 ASP A N 1
ATOM 1046 C CA . ASP A 1 124 ? 5.597 73.348 22.128 1.00 35.88 124 ASP A CA 1
ATOM 1047 C C . ASP A 1 124 ? 6.118 72.318 23.151 1.00 35.88 124 ASP A C 1
ATOM 1049 O O . ASP A 1 124 ? 5.714 71.165 23.244 1.00 35.88 124 ASP A O 1
ATOM 1053 N N . LYS A 1 125 ? 7.184 72.759 23.812 1.00 39.12 125 LYS A N 1
ATOM 1054 C CA . LYS A 1 125 ? 8.304 71.998 24.363 1.00 39.12 125 LYS A CA 1
ATOM 1055 C C . LYS A 1 125 ? 8.063 71.501 25.794 1.00 39.12 125 LYS A C 1
ATOM 1057 O O . LYS A 1 125 ? 7.569 72.246 26.628 1.00 39.12 125 LYS A O 1
ATOM 1062 N N . GLY A 1 126 ? 8.701 70.374 26.130 1.00 30.55 126 GLY A N 1
ATOM 1063 C CA . GLY A 1 126 ? 9.531 70.297 27.341 1.00 30.55 126 GLY A CA 1
ATOM 1064 C C . GLY A 1 126 ? 9.095 69.388 28.505 1.00 30.55 126 GLY A C 1
ATOM 1065 O O . GLY A 1 126 ? 8.004 69.511 29.037 1.00 30.55 126 GLY A O 1
ATOM 1066 N N . VAL A 1 127 ? 10.094 68.622 28.978 1.00 32.78 127 VAL A N 1
ATOM 1067 C CA . VAL A 1 127 ? 10.415 68.276 30.386 1.00 32.78 127 VAL A CA 1
ATOM 1068 C C . VAL A 1 127 ? 9.680 67.105 31.081 1.00 32.78 127 VAL A C 1
ATOM 1070 O O . VAL A 1 127 ? 8.549 67.209 31.529 1.00 32.78 127 VAL A O 1
ATOM 1073 N N . ASP A 1 128 ? 10.440 66.007 31.220 1.00 37.62 128 ASP A N 1
ATOM 1074 C CA . ASP A 1 128 ? 10.775 65.197 32.419 1.00 37.62 128 ASP A CA 1
ATOM 1075 C C . ASP A 1 128 ? 9.761 65.028 33.585 1.00 37.62 128 ASP A C 1
ATOM 1077 O O . ASP A 1 128 ? 9.379 65.999 34.236 1.00 37.62 128 ASP A O 1
ATOM 1081 N N . SER A 1 129 ? 9.431 63.773 33.955 1.00 38.84 129 SER A N 1
ATOM 1082 C CA . SER A 1 129 ? 9.651 63.215 35.317 1.00 38.84 129 SER A CA 1
ATOM 1083 C C . SER A 1 129 ? 8.917 61.886 35.644 1.00 38.84 129 SER A C 1
ATOM 1085 O O . SER A 1 129 ? 7.708 61.723 35.530 1.00 38.84 129 SER A O 1
ATOM 1087 N N . THR A 1 130 ? 9.719 60.946 36.152 1.00 46.69 130 THR A N 1
ATOM 1088 C CA . THR A 1 130 ? 9.512 59.780 37.047 1.00 46.69 130 THR A CA 1
ATOM 1089 C C . THR A 1 130 ? 8.237 59.691 37.930 1.00 46.69 130 THR A C 1
ATOM 1091 O O . THR A 1 130 ? 7.963 60.634 38.671 1.00 46.69 130 THR A O 1
ATOM 1094 N N . LYS A 1 131 ? 7.606 58.493 38.080 1.00 42.03 131 LYS A N 1
ATOM 1095 C CA . LYS A 1 131 ? 7.048 57.989 39.380 1.00 42.03 131 LYS A CA 1
ATOM 1096 C C . LYS A 1 131 ? 6.592 56.504 39.426 1.00 42.03 131 LYS A C 1
ATOM 1098 O O . LYS A 1 131 ? 6.273 55.889 38.424 1.00 42.03 131 LYS A O 1
ATOM 1103 N N . LYS A 1 132 ? 6.620 55.961 40.656 1.00 42.03 132 LYS A N 1
ATOM 1104 C CA . LYS A 1 132 ? 6.615 54.560 41.164 1.00 42.03 132 LYS A CA 1
ATOM 110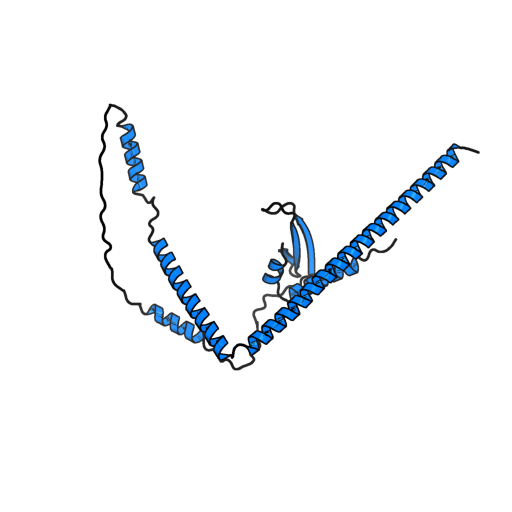5 C C . LYS A 1 132 ? 5.232 53.957 41.543 1.00 42.03 132 LYS A C 1
ATOM 1107 O O . LYS A 1 132 ? 4.405 54.710 42.041 1.00 42.03 132 LYS A O 1
ATOM 1112 N N . ARG A 1 133 ? 5.202 52.599 41.650 1.00 38.09 133 ARG A N 1
ATOM 1113 C CA . ARG A 1 133 ? 4.455 51.688 42.600 1.00 38.09 133 ARG A CA 1
ATOM 1114 C C . ARG A 1 133 ? 2.913 51.586 42.408 1.00 38.09 133 ARG A C 1
ATOM 1116 O O . ARG A 1 133 ? 2.329 52.538 41.934 1.00 38.09 133 ARG A O 1
ATOM 1123 N N . LYS A 1 134 ? 2.159 50.523 42.767 1.00 38.12 134 LYS A N 1
ATOM 1124 C CA . LYS A 1 134 ? 2.273 49.438 43.778 1.00 38.12 134 LYS A CA 1
ATOM 1125 C C . LYS A 1 134 ? 1.198 48.337 43.536 1.00 38.12 134 LYS A C 1
ATOM 1127 O O . LYS A 1 134 ? 0.204 48.582 42.870 1.00 38.12 134 LYS A O 1
ATOM 1132 N N . GLU A 1 135 ? 1.408 47.189 44.174 1.00 42.41 135 GLU A N 1
ATOM 1133 C CA . GLU A 1 135 ? 0.630 45.934 44.247 1.00 42.41 135 GLU A CA 1
ATOM 1134 C C . GLU A 1 135 ? -0.704 45.983 45.039 1.00 42.41 135 GLU A C 1
ATOM 1136 O O . GLU A 1 135 ? -0.834 46.791 45.962 1.00 42.41 135 GLU A O 1
ATOM 1141 N N . GLY A 1 136 ? -1.663 45.081 44.740 1.00 32.28 136 GLY A N 1
ATOM 1142 C CA . GLY A 1 136 ? -2.901 44.893 45.525 1.00 32.28 136 GLY A CA 1
ATOM 1143 C C . GLY A 1 136 ? -3.821 43.730 45.086 1.00 32.28 136 GLY A C 1
ATOM 1144 O O . GLY A 1 136 ? -4.365 43.734 43.992 1.00 32.28 136 GLY A O 1
ATOM 1145 N N . SER A 1 137 ? -4.011 42.764 45.992 1.00 44.97 137 SER A N 1
ATOM 1146 C CA . SER A 1 137 ? -4.781 41.501 45.923 1.00 44.97 137 SER A CA 1
ATOM 1147 C C . SER A 1 137 ? -6.289 41.631 46.237 1.00 44.97 137 SER A C 1
ATOM 1149 O O . SER A 1 137 ? -6.635 42.423 47.114 1.00 44.97 137 SER A O 1
ATOM 1151 N N . ARG A 1 138 ? -7.159 40.786 45.631 1.00 40.25 138 ARG A N 1
ATOM 1152 C CA . ARG A 1 138 ? -8.163 39.912 46.318 1.00 40.25 138 ARG A CA 1
ATOM 1153 C C . ARG A 1 138 ? -9.143 39.217 45.348 1.00 40.25 138 ARG A C 1
ATOM 1155 O O . ARG A 1 138 ? -9.958 39.877 44.714 1.00 40.2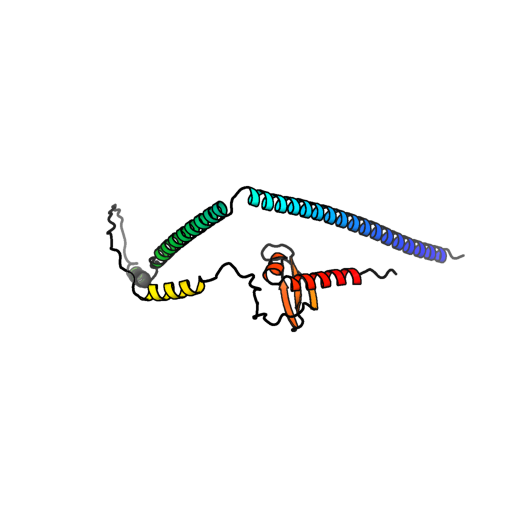5 138 ARG A O 1
ATOM 1162 N N . MET A 1 139 ? -9.160 37.880 45.337 1.00 32.38 139 MET A N 1
ATOM 1163 C CA . MET A 1 139 ? -10.197 37.055 44.687 1.00 32.38 139 MET A CA 1
ATOM 1164 C C . MET A 1 139 ? -11.403 36.830 45.612 1.00 32.38 139 MET A C 1
ATOM 1166 O O . MET A 1 139 ? -11.247 36.533 46.800 1.00 32.38 139 MET A O 1
ATOM 1170 N N . LYS A 1 140 ? -12.612 36.946 45.052 1.00 44.03 140 LYS A N 1
ATOM 1171 C CA . LYS A 1 140 ? -13.905 36.767 45.728 1.00 44.03 140 LYS A CA 1
ATOM 1172 C C . LYS A 1 140 ? -14.537 35.447 45.261 1.00 44.03 140 LYS A C 1
ATOM 1174 O O . LYS A 1 140 ? -14.688 35.230 44.066 1.00 44.03 140 LYS A O 1
ATOM 1179 N N . ARG A 1 141 ? -14.880 34.565 46.208 1.00 45.22 141 ARG A N 1
ATOM 1180 C CA . ARG A 1 141 ? -15.611 33.302 45.972 1.00 45.22 141 ARG A CA 1
ATOM 1181 C C . ARG A 1 141 ? -17.025 33.582 45.454 1.00 45.22 141 ARG A C 1
ATOM 1183 O O . ARG A 1 141 ? -17.687 34.466 45.994 1.00 45.22 141 ARG A O 1
ATOM 1190 N N . MET A 1 142 ? -17.498 32.778 44.502 1.00 33.72 142 MET A N 1
ATOM 1191 C CA . MET A 1 142 ? -18.886 32.778 44.026 1.00 33.72 142 MET A CA 1
ATOM 1192 C C . MET A 1 142 ? -19.420 31.341 43.926 1.00 33.72 142 MET A C 1
ATOM 1194 O O . MET A 1 142 ? -18.668 30.388 43.735 1.00 33.72 142 MET A O 1
ATOM 1198 N N . SER A 1 143 ? -20.722 31.215 44.163 1.00 49.81 143 SER A N 1
ATOM 1199 C CA . SER A 1 143 ? -21.421 30.034 44.670 1.00 49.81 143 SER A CA 1
ATOM 1200 C C . SER A 1 143 ? -22.001 29.118 43.584 1.00 49.81 143 SER A C 1
ATOM 1202 O O . SER A 1 143 ? -22.427 29.570 42.527 1.00 49.81 143 SER A O 1
ATOM 1204 N N . LYS A 1 144 ? -22.076 27.824 43.920 1.00 46.06 144 LYS A N 1
ATOM 1205 C CA . LYS A 1 144 ? -22.615 26.686 43.153 1.00 46.06 144 LYS A CA 1
ATOM 1206 C C . LYS A 1 144 ? -24.078 26.906 42.717 1.00 46.06 144 LYS A C 1
ATOM 1208 O O . LYS A 1 144 ? -24.924 27.163 43.572 1.00 46.06 144 LYS A O 1
ATOM 1213 N N . ARG A 1 145 ? -24.390 26.752 41.421 1.00 48.25 145 ARG A N 1
ATOM 1214 C CA . ARG A 1 145 ? -25.770 26.656 40.894 1.00 48.25 145 ARG A CA 1
ATOM 1215 C C . ARG A 1 145 ? -26.123 25.206 40.533 1.00 48.25 145 ARG A C 1
ATOM 1217 O O . ARG A 1 145 ? -25.264 24.452 40.087 1.00 48.25 145 ARG A O 1
ATOM 1224 N N . GLN A 1 146 ? -27.374 24.830 40.804 1.00 45.56 146 GLN A N 1
ATOM 1225 C CA . GLN A 1 146 ? -27.965 23.503 40.581 1.00 45.56 146 GLN A CA 1
ATOM 1226 C C . GLN A 1 146 ? -28.368 23.289 39.113 1.00 45.56 146 GLN A C 1
ATOM 1228 O O . GLN A 1 146 ? -28.731 24.243 38.428 1.00 45.56 146 GLN A O 1
ATOM 1233 N N . LYS A 1 147 ? -28.303 22.024 38.679 1.00 46.88 147 LYS A N 1
ATOM 1234 C CA . LYS A 1 147 ? -28.673 21.527 37.346 1.00 46.88 147 LYS A CA 1
ATOM 1235 C C . LYS A 1 147 ? -30.189 21.544 37.124 1.00 46.88 147 LYS A C 1
ATOM 1237 O O . LYS A 1 147 ? -30.948 21.346 38.070 1.00 46.88 147 LYS A O 1
ATOM 1242 N N . THR A 1 148 ? -30.592 21.777 35.879 1.00 47.28 148 THR A N 1
ATOM 1243 C CA . THR A 1 148 ? -31.982 21.850 35.393 1.00 47.28 148 THR A CA 1
ATOM 1244 C C . THR A 1 148 ? -32.419 20.560 34.688 1.00 47.28 148 THR A C 1
ATOM 1246 O O . THR A 1 148 ? -31.575 19.838 34.166 1.00 47.28 148 THR A O 1
ATOM 1249 N N . ASP A 1 149 ? -33.737 20.320 34.629 1.00 41.31 149 ASP A N 1
ATOM 1250 C CA . ASP A 1 149 ? -34.422 19.082 34.186 1.00 41.31 149 ASP A CA 1
ATOM 1251 C C . ASP A 1 149 ? -34.032 18.512 32.806 1.00 41.31 149 ASP A C 1
ATOM 1253 O O . ASP A 1 149 ? -34.279 17.340 32.540 1.00 41.31 149 ASP A O 1
ATOM 1257 N N . VAL A 1 150 ? -33.384 19.296 31.940 1.00 48.78 150 VAL A N 1
ATOM 1258 C CA . VAL A 1 150 ? -32.924 18.847 30.610 1.00 48.78 150 VAL A CA 1
ATOM 1259 C C . VAL A 1 150 ? -31.827 17.776 30.714 1.00 48.78 150 VAL A C 1
ATOM 1261 O O . VAL A 1 150 ? -31.785 16.861 29.895 1.00 48.78 150 VAL A O 1
ATOM 1264 N N . ASP A 1 151 ? -30.993 17.830 31.759 1.00 47.88 151 ASP A N 1
ATOM 1265 C CA . ASP A 1 151 ? -29.905 16.864 31.974 1.00 47.88 151 ASP A CA 1
ATOM 1266 C C . ASP A 1 151 ? -30.424 15.444 32.284 1.00 47.88 151 ASP A C 1
ATOM 1268 O O . ASP A 1 151 ? -29.720 14.465 32.041 1.00 47.88 151 ASP A O 1
ATOM 1272 N N . LEU A 1 152 ? -31.647 15.315 32.818 1.00 51.72 152 LEU A N 1
ATOM 1273 C CA . LEU A 1 152 ? -32.223 14.022 33.208 1.00 51.72 152 LEU A CA 1
ATOM 1274 C C . LEU A 1 152 ? -32.787 13.247 32.008 1.00 51.72 152 LEU A C 1
ATOM 1276 O O . LEU A 1 152 ? -32.723 12.019 31.984 1.00 51.72 152 LEU A O 1
ATOM 1280 N N . GLU A 1 153 ? -33.299 13.942 30.989 1.00 52.09 153 GLU A N 1
ATOM 1281 C CA . GLU A 1 153 ? -33.880 13.299 29.803 1.00 52.09 153 GLU A CA 1
ATOM 1282 C C . GLU A 1 153 ? -32.804 12.680 28.890 1.00 52.09 153 GLU A C 1
ATOM 1284 O O . GLU A 1 153 ? -33.029 11.645 28.257 1.00 52.09 153 GLU A O 1
ATOM 1289 N N . GLU A 1 154 ? -31.608 13.277 28.840 1.00 55.91 154 GLU A N 1
ATOM 1290 C CA . GLU A 1 154 ? -30.473 12.705 28.106 1.00 55.91 154 GLU A CA 1
ATOM 1291 C C . GLU A 1 154 ? -29.863 11.489 28.821 1.00 55.91 154 GLU A C 1
ATOM 1293 O O . GLU A 1 154 ? -29.439 10.536 28.160 1.00 55.91 154 GLU A O 1
ATOM 1298 N N . GLU A 1 155 ? -29.885 11.462 30.158 1.00 57.25 155 GLU A N 1
ATOM 1299 C CA . GLU A 1 155 ? -29.407 10.321 30.949 1.00 57.25 155 GLU A CA 1
ATOM 1300 C C . GLU A 1 155 ? -30.299 9.078 30.753 1.00 57.25 155 GLU A C 1
ATOM 1302 O O . GLU A 1 155 ? -29.791 7.959 30.630 1.00 57.25 155 GLU A O 1
ATOM 1307 N N . GLU A 1 156 ? -31.619 9.258 30.619 1.00 55.91 156 GLU A N 1
ATOM 1308 C CA . GLU A 1 156 ? -32.550 8.157 30.329 1.00 55.91 156 GLU A CA 1
ATOM 1309 C C . GLU A 1 156 ? -32.370 7.590 28.909 1.00 55.91 156 GLU A C 1
ATOM 1311 O O . GLU A 1 156 ? -32.380 6.367 28.734 1.00 55.91 156 GLU A O 1
ATOM 1316 N N . LYS A 1 157 ? -32.105 8.446 27.908 1.00 57.75 157 LYS A N 1
ATOM 1317 C CA . LYS A 1 157 ? -31.809 8.020 26.524 1.00 57.75 157 LYS A CA 1
ATOM 1318 C C . LYS A 1 157 ? -30.508 7.219 26.442 1.00 57.75 157 LYS A C 1
ATOM 1320 O O . LYS A 1 157 ? -30.451 6.201 25.751 1.00 57.75 157 LYS A O 1
ATOM 1325 N N . LEU A 1 158 ? -29.480 7.616 27.193 1.00 54.19 158 LEU A N 1
ATOM 1326 C CA . LEU A 1 158 ? -28.216 6.875 27.287 1.00 54.19 158 LEU A CA 1
ATOM 1327 C C . LEU A 1 158 ? -28.394 5.508 27.961 1.00 54.19 158 LEU A C 1
ATOM 1329 O O . LEU A 1 158 ? -27.794 4.522 27.533 1.00 54.19 158 LEU A O 1
ATOM 1333 N N . LYS A 1 159 ? -29.270 5.413 28.966 1.00 55.31 159 LYS A N 1
ATOM 1334 C CA . LYS A 1 159 ? -29.548 4.161 29.682 1.00 55.31 159 LYS A CA 1
ATOM 1335 C C . LYS A 1 159 ? -30.254 3.117 28.811 1.00 55.31 159 LYS A C 1
ATOM 1337 O O . LYS A 1 159 ? -30.032 1.923 29.008 1.00 55.31 159 LYS A O 1
ATOM 1342 N N . THR A 1 160 ? -31.050 3.541 27.825 1.00 52.78 160 THR A N 1
ATOM 1343 C CA . THR A 1 160 ? -31.641 2.634 26.825 1.00 52.78 160 THR A CA 1
ATOM 1344 C C . THR A 1 160 ? -30.626 2.060 25.834 1.00 52.78 160 THR A C 1
ATOM 1346 O O . THR A 1 160 ? -30.792 0.915 25.432 1.00 52.78 160 THR A O 1
ATOM 1349 N N . PHE A 1 161 ? -29.546 2.778 25.499 1.00 53.81 161 PHE A N 1
ATOM 1350 C CA . PHE A 1 161 ? -28.481 2.255 24.623 1.00 53.81 161 PHE A CA 1
ATOM 1351 C C . PHE A 1 161 ? -27.553 1.243 25.316 1.00 53.81 161 PHE A C 1
ATOM 1353 O O . PHE A 1 161 ? -26.858 0.487 24.646 1.00 53.81 161 PHE A O 1
ATOM 1360 N N . LEU A 1 162 ? -27.538 1.219 26.652 1.00 53.12 162 LEU A N 1
ATOM 1361 C CA . LEU A 1 162 ? -26.642 0.387 27.466 1.00 53.12 162 LEU A CA 1
ATOM 1362 C C . LEU A 1 162 ? -27.251 -0.948 27.926 1.00 53.12 162 LEU A C 1
ATOM 1364 O O . LEU A 1 162 ? -26.570 -1.722 28.595 1.00 53.12 162 LEU A O 1
ATOM 1368 N N . LYS A 1 163 ? -28.505 -1.251 27.567 1.00 44.03 163 LYS A N 1
ATOM 1369 C CA . LYS A 1 163 ? -29.067 -2.603 27.709 1.00 44.03 163 LYS A CA 1
ATOM 1370 C C . LYS A 1 163 ? -28.659 -3.450 26.505 1.00 44.03 163 LYS A C 1
ATOM 1372 O O . LYS A 1 163 ? -29.430 -3.613 25.568 1.00 44.03 163 LYS A O 1
ATOM 1377 N N . ILE A 1 164 ? -27.437 -3.960 26.538 1.00 44.03 164 ILE A N 1
ATOM 1378 C CA . ILE A 1 164 ? -27.009 -5.057 25.672 1.00 44.03 164 ILE A CA 1
ATOM 1379 C C . ILE A 1 164 ? -26.745 -6.236 26.609 1.00 44.03 164 ILE A C 1
ATOM 1381 O O . ILE A 1 164 ? -25.849 -6.164 27.452 1.00 44.03 164 ILE A O 1
ATOM 1385 N N . ASP A 1 165 ? -27.589 -7.264 26.520 1.00 41.03 165 ASP A N 1
ATOM 1386 C CA . ASP A 1 165 ? -27.423 -8.528 27.241 1.00 41.03 165 ASP A CA 1
ATOM 1387 C C . ASP A 1 165 ? -26.178 -9.260 26.700 1.00 41.03 165 ASP A C 1
ATOM 1389 O O . ASP A 1 165 ? -26.008 -9.335 25.481 1.00 41.03 165 ASP A O 1
ATOM 1393 N N . PRO A 1 166 ? -25.283 -9.791 27.552 1.00 47.28 166 PRO A N 1
ATOM 1394 C CA . PRO A 1 166 ? -23.986 -10.290 27.105 1.00 47.28 166 PRO A CA 1
ATOM 1395 C C . PRO A 1 166 ? -23.992 -11.784 26.735 1.00 47.28 166 PRO A C 1
ATOM 1397 O O . PRO A 1 166 ? -22.952 -12.417 26.880 1.00 47.28 166 PRO A O 1
ATOM 1400 N N . ASP A 1 167 ? -25.120 -12.368 26.308 1.00 38.06 167 ASP A N 1
ATOM 1401 C CA . ASP A 1 167 ? -25.234 -13.839 26.229 1.00 38.06 167 ASP A CA 1
ATOM 1402 C C . ASP A 1 167 ? -25.870 -14.414 24.955 1.00 38.06 167 ASP A C 1
ATOM 1404 O O . ASP A 1 167 ? -26.289 -15.567 24.940 1.00 38.06 167 ASP A O 1
ATOM 1408 N N . GLU A 1 168 ? -25.898 -13.668 23.850 1.00 46.72 168 GLU A N 1
ATOM 1409 C CA . GLU A 1 168 ? -26.158 -14.286 22.547 1.00 46.72 168 GLU A CA 1
ATOM 1410 C C . GLU A 1 168 ? -25.043 -13.954 21.563 1.00 46.72 168 GLU A C 1
ATOM 1412 O O . GLU A 1 168 ? -24.639 -12.803 21.396 1.00 46.72 168 GLU A O 1
ATOM 1417 N N . GLU A 1 169 ? -24.543 -15.009 20.921 1.00 53.44 169 GLU A N 1
ATOM 1418 C CA . GLU A 1 169 ? -23.654 -15.015 19.766 1.00 53.44 169 GLU A CA 1
ATOM 1419 C C . GLU A 1 169 ? -24.339 -14.292 18.595 1.00 53.44 169 GLU A C 1
ATOM 1421 O O . GLU A 1 169 ? -24.879 -14.882 17.661 1.00 53.44 169 GLU A O 1
ATOM 1426 N N . GLY A 1 170 ? -24.395 -12.967 18.708 1.00 43.50 170 GLY A N 1
ATOM 1427 C CA . GLY A 1 170 ? -25.005 -12.073 17.749 1.00 43.50 170 GLY A CA 1
ATOM 1428 C C . GLY A 1 170 ? -24.071 -11.900 16.570 1.00 43.50 170 GLY A C 1
ATOM 1429 O O . GLY A 1 170 ? -23.113 -11.129 16.626 1.00 43.50 170 GLY A O 1
ATOM 1430 N N . VAL A 1 171 ? -24.373 -12.608 15.484 1.00 51.22 171 VAL A N 1
ATOM 1431 C CA . VAL A 1 171 ? -23.963 -12.216 14.137 1.00 51.22 171 VAL A CA 1
ATOM 1432 C C . VAL A 1 171 ? -24.284 -10.729 13.995 1.00 51.22 171 VAL A C 1
ATOM 1434 O O . VAL A 1 171 ? -25.448 -10.335 13.998 1.00 51.22 171 VAL A O 1
ATOM 1437 N N . ILE A 1 172 ? -23.245 -9.896 13.940 1.00 44.16 172 ILE A N 1
ATOM 1438 C CA . ILE A 1 172 ? -23.390 -8.480 13.618 1.00 44.16 172 ILE A CA 1
ATOM 1439 C C . ILE A 1 172 ? -23.901 -8.447 12.183 1.00 44.16 172 ILE A C 1
ATOM 1441 O O . ILE A 1 172 ? -23.125 -8.641 11.248 1.00 44.16 172 ILE A O 1
ATOM 1445 N N . ASP A 1 173 ? -25.204 -8.256 12.011 1.00 42.81 173 ASP A N 1
ATOM 1446 C CA . ASP A 1 173 ? -25.787 -8.038 10.699 1.00 42.81 173 ASP A CA 1
ATOM 1447 C C . ASP A 1 173 ? -25.489 -6.590 10.300 1.00 42.81 173 ASP A C 1
ATOM 1449 O O . ASP A 1 173 ? -26.137 -5.632 10.728 1.00 42.81 173 ASP A O 1
ATOM 1453 N N . TYR A 1 174 ? -24.405 -6.410 9.550 1.00 45.22 174 TYR A N 1
ATOM 1454 C CA . TYR A 1 174 ? -23.999 -5.132 8.976 1.00 45.22 174 TYR A CA 1
ATOM 1455 C C . TYR A 1 174 ? -24.861 -4.826 7.739 1.00 45.22 174 TYR A C 1
ATOM 1457 O O . TYR A 1 174 ? -24.357 -4.616 6.638 1.00 45.22 174 TYR A O 1
ATOM 1465 N N . GLU A 1 175 ? -26.183 -4.749 7.906 1.00 48.91 175 GLU A N 1
ATOM 1466 C CA . GLU A 1 175 ? -27.128 -4.307 6.867 1.00 48.91 175 GLU A CA 1
ATOM 1467 C C . GLU A 1 175 ? -27.049 -2.786 6.598 1.00 48.91 175 GLU A C 1
ATOM 1469 O O . GLU A 1 175 ? -28.050 -2.089 6.471 1.00 48.91 175 GLU A O 1
ATOM 1474 N N . VAL A 1 176 ? -25.835 -2.246 6.459 1.00 45.59 176 VAL A N 1
ATOM 1475 C CA . VAL A 1 176 ? -25.571 -0.998 5.729 1.00 45.59 176 VAL A CA 1
ATOM 1476 C C . VAL A 1 176 ? -24.238 -1.143 4.987 1.00 45.59 176 VAL A C 1
ATOM 1478 O O . VAL A 1 176 ? -23.322 -0.335 5.132 1.00 45.59 176 VAL A O 1
ATOM 1481 N N . LEU A 1 177 ? -24.090 -2.201 4.182 1.00 49.97 177 LEU A N 1
ATOM 1482 C CA . LEU A 1 177 ? -23.094 -2.167 3.115 1.00 49.97 177 LEU A CA 1
ATOM 1483 C C . LEU A 1 177 ? -23.573 -1.172 2.063 1.00 49.97 177 LEU A C 1
ATOM 1485 O O . LEU A 1 177 ? -24.327 -1.502 1.144 1.00 49.97 177 LEU A O 1
ATOM 1489 N N . ASP A 1 178 ? -23.081 0.058 2.205 1.00 52.03 178 ASP A N 1
ATOM 1490 C CA . ASP A 1 178 ? -22.717 0.890 1.066 1.00 52.03 178 ASP A CA 1
ATOM 1491 C C . ASP A 1 178 ? -22.253 -0.019 -0.073 1.00 52.03 178 ASP A C 1
ATOM 1493 O O . ASP A 1 178 ? -21.404 -0.890 0.131 1.00 52.03 178 ASP A O 1
ATOM 1497 N N . LYS A 1 179 ? -22.845 0.147 -1.261 1.00 62.84 179 LYS A N 1
ATOM 1498 C CA . LYS A 1 179 ? -22.520 -0.646 -2.451 1.00 62.84 179 LYS A CA 1
ATOM 1499 C C . LYS A 1 179 ? -21.007 -0.809 -2.570 1.00 62.84 179 LYS A C 1
ATOM 1501 O O . LYS A 1 179 ? -20.283 0.127 -2.906 1.00 62.84 179 LYS A O 1
ATOM 1506 N N . ARG A 1 180 ? -20.542 -2.019 -2.275 1.00 71.56 180 ARG A N 1
ATOM 1507 C CA . ARG A 1 180 ? -19.134 -2.373 -2.327 1.00 71.56 180 ARG A CA 1
ATOM 1508 C C . ARG A 1 180 ? -18.757 -2.534 -3.792 1.00 71.56 180 ARG A C 1
ATOM 1510 O O . ARG A 1 180 ? -19.279 -3.407 -4.482 1.00 71.56 180 ARG A O 1
ATOM 1517 N N . PHE A 1 181 ? -17.894 -1.654 -4.281 1.00 81.19 181 PHE A N 1
ATOM 1518 C CA . PHE A 1 181 ? -17.426 -1.694 -5.661 1.00 81.19 181 PHE A CA 1
ATOM 1519 C C . PHE A 1 181 ? -16.077 -2.394 -5.724 1.00 81.19 181 PHE A C 1
ATOM 1521 O O . PHE A 1 181 ? -15.110 -1.918 -5.128 1.00 81.19 181 PHE A O 1
ATOM 1528 N N . LEU A 1 182 ? -16.029 -3.494 -6.479 1.00 86.38 182 LEU A N 1
ATOM 1529 C CA . LEU A 1 182 ? -14.819 -4.288 -6.699 1.00 86.38 182 LEU A CA 1
ATOM 1530 C C . LEU A 1 182 ? -13.667 -3.410 -7.184 1.00 86.38 182 LEU A C 1
ATOM 1532 O O . LEU A 1 182 ? -13.885 -2.529 -8.029 1.00 86.38 182 LEU A O 1
ATOM 1536 N N . ILE A 1 183 ? -12.461 -3.670 -6.689 1.00 90.94 183 ILE A N 1
ATOM 1537 C CA . ILE A 1 183 ? -11.241 -3.069 -7.222 1.00 90.94 183 ILE A CA 1
ATOM 1538 C C . ILE A 1 183 ? -10.912 -3.782 -8.530 1.00 90.94 183 ILE A C 1
ATOM 1540 O O . ILE A 1 183 ? -10.747 -4.996 -8.573 1.00 90.94 183 ILE A O 1
ATOM 1544 N N . ILE A 1 184 ? -10.838 -3.014 -9.615 1.00 91.56 184 ILE A N 1
ATOM 1545 C CA . ILE A 1 184 ? -10.653 -3.558 -10.967 1.00 91.56 184 ILE A CA 1
ATOM 1546 C C . ILE A 1 184 ? -9.258 -3.295 -11.525 1.00 91.56 184 ILE A C 1
ATOM 1548 O O . ILE A 1 184 ? -8.834 -3.974 -12.454 1.00 91.56 184 ILE A O 1
ATOM 1552 N N . ASN A 1 185 ? -8.558 -2.276 -11.018 1.00 90.69 185 ASN A N 1
ATOM 1553 C CA . ASN A 1 185 ? -7.242 -1.904 -11.521 1.00 90.69 185 ASN A CA 1
ATOM 1554 C C . ASN A 1 185 ? -6.503 -0.993 -10.531 1.00 90.69 185 ASN A C 1
ATOM 1556 O O . ASN A 1 185 ? -7.113 -0.360 -9.667 1.00 90.69 185 ASN A O 1
ATOM 1560 N N . TRP A 1 186 ? -5.192 -0.853 -10.717 1.00 92.00 186 TRP A N 1
ATOM 1561 C CA . TRP A 1 186 ? -4.371 0.128 -10.015 1.00 92.00 186 TRP A CA 1
ATOM 1562 C C . TRP A 1 186 ? -3.229 0.652 -10.903 1.00 92.00 186 TRP A C 1
ATOM 1564 O O . TRP A 1 186 ? -2.762 -0.029 -11.818 1.00 92.00 186 TRP A O 1
ATOM 1574 N N . GLU A 1 187 ? -2.757 1.869 -10.649 1.00 89.94 187 GLU A N 1
ATOM 1575 C CA . GLU A 1 187 ? -1.536 2.424 -11.251 1.00 89.94 187 GLU A CA 1
ATOM 1576 C C . GLU A 1 187 ? -0.658 3.070 -10.175 1.00 89.94 187 GLU A C 1
ATOM 1578 O O . GLU A 1 187 ? -1.173 3.647 -9.220 1.00 89.94 187 GLU A O 1
ATOM 1583 N N . SER A 1 188 ? 0.663 2.991 -10.321 1.00 86.69 188 SER A N 1
ATOM 1584 C CA . SER A 1 188 ? 1.611 3.768 -9.517 1.00 86.69 188 SER A CA 1
ATOM 1585 C C . SER A 1 188 ? 2.114 4.961 -10.320 1.00 86.69 188 SER A C 1
ATOM 1587 O O . SER A 1 188 ? 2.491 4.811 -11.482 1.00 86.69 188 SER A O 1
ATOM 1589 N N . LYS A 1 189 ? 2.179 6.138 -9.696 1.00 81.69 189 LYS A N 1
ATOM 1590 C CA . LYS A 1 189 ? 2.890 7.299 -10.237 1.00 81.69 189 LYS A CA 1
ATOM 1591 C C . LYS A 1 189 ? 3.923 7.795 -9.244 1.00 81.69 189 LYS A C 1
ATOM 1593 O O . LYS A 1 189 ? 3.633 7.954 -8.058 1.00 81.69 189 LYS A O 1
ATOM 1598 N N . PHE A 1 190 ? 5.110 8.075 -9.763 1.00 72.19 190 PHE A N 1
ATOM 1599 C CA . PHE A 1 190 ? 6.128 8.826 -9.050 1.00 72.19 190 PHE A CA 1
ATOM 1600 C C . PHE A 1 190 ? 5.765 10.304 -9.127 1.00 72.19 190 PHE A C 1
ATOM 1602 O O . PHE A 1 190 ? 5.589 10.852 -10.216 1.00 72.19 190 PHE A O 1
ATOM 1609 N N . TYR A 1 191 ? 5.623 10.941 -7.970 1.00 65.88 191 TYR A N 1
ATOM 1610 C CA . TYR A 1 191 ? 5.553 12.392 -7.891 1.00 65.88 191 TYR A CA 1
ATOM 1611 C C . TYR A 1 191 ? 6.883 12.906 -7.347 1.00 65.88 191 TYR A C 1
ATOM 1613 O O . TYR A 1 191 ? 7.365 12.431 -6.315 1.00 65.88 191 TYR A O 1
ATOM 1621 N N . HIS A 1 192 ? 7.459 13.901 -8.024 1.00 53.66 192 HIS A N 1
ATOM 1622 C CA . HIS A 1 192 ? 8.611 14.616 -7.494 1.00 53.66 192 HIS A CA 1
ATOM 1623 C C . HIS A 1 192 ? 8.200 15.391 -6.241 1.00 53.66 192 HIS A C 1
ATOM 1625 O O . HIS A 1 192 ? 7.274 16.198 -6.287 1.00 53.66 192 HIS A O 1
ATOM 1631 N N . TYR A 1 193 ? 8.925 15.112 -5.159 1.00 57.16 193 TYR A N 1
ATOM 1632 C CA . TYR A 1 193 ? 8.959 15.810 -3.876 1.00 57.16 193 TYR A CA 1
ATOM 1633 C C . TYR A 1 193 ? 7.599 16.093 -3.219 1.00 57.16 193 TYR A C 1
ATOM 1635 O O . TYR A 1 193 ? 6.849 16.998 -3.587 1.00 57.16 193 TYR A O 1
ATOM 1643 N N . ASP A 1 194 ? 7.308 15.361 -2.144 1.00 57.94 194 ASP A N 1
ATOM 1644 C CA . ASP A 1 194 ? 6.294 15.791 -1.184 1.00 57.94 194 ASP A CA 1
ATOM 1645 C C . ASP A 1 194 ? 6.726 17.067 -0.417 1.00 57.94 194 ASP A C 1
ATOM 1647 O O . ASP A 1 194 ? 7.823 17.593 -0.610 1.00 57.94 194 ASP A O 1
ATOM 1651 N N . ARG A 1 195 ? 5.879 17.581 0.493 1.00 55.94 195 ARG A N 1
ATOM 1652 C CA . ARG A 1 195 ? 6.194 18.755 1.346 1.00 55.94 195 ARG A CA 1
ATOM 1653 C C . ARG A 1 195 ? 7.492 18.623 2.162 1.00 55.94 195 ARG A C 1
ATOM 1655 O O . ARG A 1 195 ? 7.914 19.612 2.757 1.00 55.94 195 ARG A O 1
ATOM 1662 N N . HIS A 1 196 ? 8.097 17.438 2.208 1.00 58.25 196 HIS A N 1
ATOM 1663 C CA . HIS A 1 196 ? 9.306 17.124 2.957 1.00 58.25 196 HIS A CA 1
ATOM 1664 C C . HIS A 1 196 ? 10.517 16.847 2.054 1.00 58.25 196 HIS A C 1
ATOM 1666 O O . HIS A 1 196 ? 11.586 16.529 2.568 1.00 58.25 196 HIS A O 1
ATOM 1672 N N . GLY A 1 197 ? 10.388 17.005 0.730 1.00 59.00 197 GLY A N 1
ATOM 1673 C CA . GLY A 1 197 ? 11.503 16.822 -0.197 1.00 59.00 197 GLY A CA 1
ATOM 1674 C C . GLY A 1 197 ? 11.869 15.357 -0.443 1.00 59.00 197 GLY A C 1
ATOM 1675 O O . GLY A 1 197 ? 12.993 15.090 -0.864 1.00 59.00 197 GLY A O 1
ATOM 1676 N N . VAL A 1 198 ? 10.941 14.416 -0.229 1.00 60.03 198 VAL A N 1
ATOM 1677 C CA . VAL A 1 198 ? 11.145 12.990 -0.531 1.00 60.03 198 VAL A CA 1
ATOM 1678 C C . VAL A 1 198 ? 10.314 12.592 -1.750 1.00 60.03 198 VAL A C 1
ATOM 1680 O O . VAL A 1 198 ? 9.145 12.970 -1.876 1.00 60.03 198 VAL A O 1
ATOM 1683 N N . GLU A 1 199 ? 10.925 11.849 -2.672 1.00 62.91 199 GLU A N 1
ATOM 1684 C CA . GLU A 1 199 ? 10.236 11.278 -3.829 1.00 62.91 199 GLU A CA 1
ATOM 1685 C C . GLU A 1 199 ? 9.218 10.234 -3.351 1.00 62.91 199 GLU A C 1
ATOM 1687 O O . GLU A 1 199 ? 9.562 9.262 -2.678 1.00 62.91 199 GLU A O 1
ATOM 1692 N N . GLY A 1 200 ? 7.937 10.487 -3.622 1.00 67.31 200 GLY A N 1
ATOM 1693 C CA . GLY A 1 200 ? 6.835 9.675 -3.116 1.00 67.31 200 GLY A CA 1
ATOM 1694 C C . GLY A 1 200 ? 6.155 8.913 -4.242 1.00 67.31 200 GLY A C 1
ATOM 1695 O O . GLY A 1 200 ? 5.717 9.516 -5.225 1.00 67.31 200 GLY A O 1
ATOM 1696 N N . ILE A 1 201 ? 6.014 7.599 -4.078 1.00 78.50 201 ILE A N 1
ATOM 1697 C CA . ILE A 1 201 ? 5.143 6.786 -4.930 1.00 78.50 201 ILE A CA 1
ATOM 1698 C C . ILE A 1 201 ? 3.707 6.979 -4.448 1.00 78.50 201 ILE A C 1
ATOM 1700 O O . ILE A 1 201 ? 3.415 6.834 -3.261 1.00 78.50 201 ILE A O 1
ATOM 1704 N N . TYR A 1 202 ? 2.811 7.301 -5.373 1.00 85.75 202 TYR A N 1
ATOM 1705 C CA . TYR A 1 202 ? 1.378 7.330 -5.123 1.00 85.75 202 TYR A CA 1
ATOM 1706 C C . TYR A 1 202 ? 0.700 6.252 -5.956 1.00 85.75 202 TYR A C 1
ATOM 1708 O O . TYR A 1 202 ? 0.954 6.111 -7.152 1.00 85.75 202 TYR A O 1
ATOM 1716 N N . TYR A 1 203 ? -0.205 5.524 -5.322 1.00 86.94 203 TYR A N 1
ATOM 1717 C CA . TYR A 1 203 ? -1.020 4.492 -5.936 1.00 86.94 203 TYR A CA 1
ATOM 1718 C C . TYR A 1 203 ? -2.401 5.060 -6.222 1.00 86.94 203 TYR A C 1
ATOM 1720 O O . TYR A 1 203 ? -3.054 5.597 -5.328 1.00 86.94 203 TYR A O 1
ATOM 1728 N N . ARG A 1 204 ? -2.873 4.937 -7.457 1.00 91.38 204 ARG A N 1
ATOM 1729 C CA . ARG A 1 204 ? -4.260 5.204 -7.811 1.00 91.38 204 ARG A CA 1
ATOM 1730 C C . ARG A 1 204 ? -4.991 3.890 -7.986 1.00 91.38 204 ARG A C 1
ATOM 1732 O O . ARG A 1 204 ? -4.633 3.095 -8.847 1.00 91.38 204 ARG A O 1
ATOM 1739 N N . ILE A 1 205 ? -6.028 3.688 -7.190 1.00 91.94 205 ILE A N 1
ATOM 1740 C CA . ILE A 1 205 ? -6.852 2.479 -7.204 1.00 91.94 205 ILE A CA 1
ATOM 1741 C C . ILE A 1 205 ? -8.159 2.797 -7.919 1.00 91.94 205 ILE A C 1
ATOM 1743 O O . ILE A 1 205 ? -8.777 3.821 -7.620 1.00 91.94 205 ILE A O 1
ATOM 1747 N N . PHE A 1 206 ? -8.560 1.941 -8.857 1.00 90.69 206 PHE A N 1
ATOM 1748 C CA . PHE A 1 206 ? -9.786 2.057 -9.642 1.00 90.69 206 PHE A CA 1
ATOM 1749 C C . PHE A 1 206 ? -10.807 1.020 -9.189 1.00 90.69 206 PHE A C 1
ATOM 1751 O O . PHE A 1 206 ? -10.489 -0.164 -9.056 1.00 90.69 206 PHE A O 1
ATOM 1758 N N . ARG A 1 207 ? -12.048 1.465 -9.012 1.00 91.56 207 ARG A N 1
ATOM 1759 C CA . ARG A 1 207 ? -13.184 0.614 -8.666 1.00 91.56 207 ARG A CA 1
ATOM 1760 C C . ARG A 1 207 ? -14.121 0.433 -9.862 1.00 91.56 207 ARG A C 1
ATOM 1762 O O . ARG A 1 207 ? -14.094 1.201 -10.823 1.00 91.56 207 ARG A O 1
ATOM 1769 N N . SER A 1 208 ? -14.957 -0.595 -9.789 1.00 90.56 208 SER A N 1
ATOM 1770 C CA . SER A 1 208 ? -15.929 -0.976 -10.826 1.00 90.56 208 SER A CA 1
ATOM 1771 C C . SER A 1 208 ? -17.034 0.055 -11.088 1.00 90.56 208 SER A C 1
ATOM 1773 O O . SER A 1 208 ? -17.606 0.056 -12.174 1.00 90.56 208 SER A O 1
ATOM 1775 N N . ASP A 1 209 ? -17.300 0.973 -10.154 1.00 88.75 209 ASP A N 1
ATOM 1776 C CA . ASP A 1 209 ? -18.187 2.131 -10.362 1.00 88.75 209 ASP A CA 1
ATOM 1777 C C . ASP A 1 209 ? -17.540 3.268 -11.167 1.00 88.75 209 ASP A C 1
ATOM 1779 O O . ASP A 1 209 ? -18.167 4.301 -11.402 1.00 88.75 209 ASP A O 1
ATOM 1783 N N . GLY A 1 210 ? -16.277 3.107 -11.567 1.00 86.56 210 GLY A N 1
ATOM 1784 C CA . GLY A 1 210 ? -15.485 4.150 -12.209 1.00 86.56 210 GLY A CA 1
ATOM 1785 C C . GLY A 1 210 ? -14.869 5.148 -11.227 1.00 86.56 210 GLY A C 1
ATOM 1786 O O . GLY A 1 210 ? -14.160 6.062 -11.659 1.00 86.56 210 GLY A O 1
ATOM 1787 N N . SER A 1 211 ? -15.082 4.992 -9.915 1.00 88.19 211 SER A N 1
ATOM 1788 C CA . SER A 1 211 ? -14.390 5.812 -8.923 1.00 88.19 211 SER A CA 1
ATOM 1789 C C . SER A 1 211 ? -12.903 5.449 -8.869 1.00 88.19 211 SER A C 1
ATOM 1791 O O . SER A 1 211 ? -12.491 4.311 -9.111 1.00 88.19 211 SER A O 1
ATOM 1793 N N . SER A 1 212 ? -12.060 6.439 -8.569 1.00 89.69 212 SER A N 1
ATOM 1794 C CA . SER A 1 212 ? -10.635 6.201 -8.342 1.00 89.69 212 SER A CA 1
ATOM 1795 C C . SER A 1 212 ? -10.102 7.067 -7.214 1.00 89.69 212 SER A C 1
ATOM 1797 O O . SER A 1 212 ? -10.576 8.188 -7.016 1.00 89.69 212 SER A O 1
ATOM 1799 N N . ARG A 1 213 ? -9.126 6.555 -6.462 1.00 86.44 213 ARG A N 1
ATOM 1800 C CA . ARG A 1 213 ? -8.533 7.263 -5.318 1.00 86.44 213 ARG A CA 1
ATOM 1801 C C . ARG A 1 213 ? -7.019 7.150 -5.328 1.00 86.44 213 ARG A C 1
ATOM 1803 O O . ARG A 1 213 ? -6.493 6.072 -5.576 1.00 86.44 213 ARG A O 1
ATOM 1810 N N . TRP A 1 214 ? -6.355 8.263 -5.025 1.00 88.56 214 TRP A N 1
ATOM 1811 C CA . TRP A 1 214 ? -4.915 8.324 -4.790 1.00 88.56 214 TRP A CA 1
ATOM 1812 C C . TRP A 1 214 ? -4.600 8.008 -3.333 1.00 88.56 214 TRP A C 1
ATOM 1814 O O . TRP A 1 214 ? -5.267 8.523 -2.433 1.00 88.56 214 TRP A O 1
ATOM 1824 N N . ILE A 1 215 ? -3.588 7.174 -3.120 1.00 87.62 215 ILE A N 1
ATOM 1825 C CA . ILE A 1 215 ? -3.129 6.717 -1.813 1.00 87.62 215 ILE A CA 1
ATOM 1826 C C . ILE A 1 215 ? -1.612 6.712 -1.803 1.00 87.62 215 ILE A C 1
ATOM 1828 O O . ILE A 1 215 ? -0.982 6.230 -2.743 1.00 87.62 215 ILE A O 1
ATOM 1832 N N . LYS A 1 216 ? -1.028 7.261 -0.743 1.00 83.88 216 LYS A N 1
ATOM 1833 C CA . LYS A 1 216 ? 0.425 7.391 -0.629 1.00 83.88 216 LYS A CA 1
ATOM 1834 C C . LYS A 1 216 ? 1.038 6.260 0.187 1.00 83.88 216 LYS A C 1
ATOM 1836 O O . LYS A 1 216 ? 2.123 5.788 -0.130 1.00 83.88 216 LYS A O 1
ATOM 1841 N N . THR A 1 217 ? 0.367 5.848 1.261 1.00 82.00 217 THR A N 1
ATOM 1842 C CA . THR A 1 217 ? 0.940 4.926 2.249 1.00 82.00 217 THR A CA 1
ATOM 1843 C C . THR A 1 217 ? 0.080 3.688 2.449 1.00 82.00 217 THR A C 1
ATOM 1845 O O . THR A 1 217 ? -1.134 3.704 2.249 1.00 82.00 217 THR A O 1
ATOM 1848 N N . PHE A 1 218 ? 0.712 2.608 2.907 1.00 75.25 218 PHE A N 1
ATOM 1849 C CA . PHE A 1 218 ? 0.005 1.388 3.291 1.00 75.25 218 PHE A CA 1
ATOM 1850 C C . PHE A 1 218 ? -0.986 1.637 4.441 1.00 75.25 218 PHE A C 1
ATOM 1852 O O . PHE A 1 218 ? -2.107 1.139 4.412 1.00 75.25 218 PHE A O 1
ATOM 1859 N N . SER A 1 219 ? -0.628 2.486 5.411 1.00 80.31 219 SER A N 1
ATOM 1860 C CA . SER A 1 219 ? -1.527 2.871 6.507 1.00 80.31 219 SER A CA 1
ATOM 1861 C C . SER A 1 219 ? -2.819 3.523 6.003 1.00 80.31 219 SER A C 1
ATOM 1863 O O . SER A 1 219 ? -3.897 3.213 6.502 1.00 80.31 219 SER A O 1
ATOM 1865 N N . GLU A 1 220 ? -2.741 4.383 4.981 1.00 84.56 220 GLU A N 1
ATOM 1866 C CA . GLU A 1 220 ? -3.933 4.955 4.343 1.00 84.56 220 GLU A CA 1
ATOM 1867 C C . GLU A 1 220 ? -4.795 3.897 3.641 1.00 84.56 220 GLU A C 1
ATOM 1869 O O . GLU A 1 220 ? -6.018 4.041 3.635 1.00 84.56 220 GLU A O 1
ATOM 1874 N N . MET A 1 221 ? -4.191 2.843 3.073 1.00 84.94 221 MET A N 1
ATOM 1875 C CA . MET A 1 221 ? -4.942 1.730 2.481 1.00 84.94 221 MET A CA 1
ATOM 1876 C C . MET A 1 221 ? -5.732 0.972 3.550 1.00 84.94 221 MET A C 1
ATOM 1878 O O . MET A 1 221 ? -6.935 0.801 3.394 1.00 84.94 221 MET A O 1
ATOM 1882 N N . VAL A 1 222 ? -5.094 0.584 4.658 1.00 80.12 222 VAL A N 1
ATOM 1883 C CA . VAL A 1 222 ? -5.738 -0.220 5.716 1.00 80.12 222 VAL A CA 1
ATOM 1884 C C . VAL A 1 222 ? -6.868 0.536 6.426 1.00 80.12 222 VAL A C 1
ATOM 1886 O O . VAL A 1 222 ? -7.838 -0.073 6.858 1.00 80.12 222 VAL A O 1
ATOM 1889 N N . ILE A 1 223 ? -6.785 1.868 6.524 1.00 84.56 223 ILE A N 1
ATOM 1890 C CA . ILE A 1 223 ? -7.856 2.690 7.118 1.00 84.56 223 ILE A CA 1
ATOM 1891 C C . ILE A 1 223 ? -9.068 2.815 6.180 1.00 84.56 223 ILE A C 1
ATOM 1893 O O . ILE A 1 223 ? -10.191 3.009 6.641 1.00 84.56 223 ILE A O 1
ATOM 1897 N N . ARG A 1 224 ? -8.849 2.781 4.861 1.00 81.81 224 ARG A N 1
ATOM 1898 C CA . ARG A 1 224 ? -9.869 3.149 3.861 1.00 81.81 224 ARG A CA 1
ATOM 1899 C C . ARG A 1 224 ? -10.484 1.971 3.122 1.00 81.81 224 ARG A C 1
ATOM 1901 O O . ARG A 1 224 ? -11.525 2.164 2.496 1.00 81.81 224 ARG A O 1
ATOM 1908 N N . PHE A 1 225 ? -9.838 0.816 3.154 1.00 85.56 225 PHE A N 1
ATOM 1909 C CA . PHE A 1 225 ? -10.290 -0.400 2.500 1.00 85.56 225 PHE A CA 1
ATOM 1910 C C . PHE A 1 225 ? -10.609 -1.462 3.530 1.00 85.56 225 PHE A C 1
ATOM 1912 O O . PHE A 1 225 ? -9.900 -1.618 4.524 1.00 85.56 225 PHE A O 1
ATOM 1919 N N . ASP A 1 226 ? -11.670 -2.212 3.265 1.00 86.19 226 ASP A N 1
ATOM 1920 C CA . ASP A 1 226 ? -11.970 -3.393 4.054 1.00 86.19 226 ASP A CA 1
ATOM 1921 C C . ASP A 1 226 ? -11.031 -4.559 3.692 1.00 86.19 226 ASP A C 1
ATOM 1923 O O . ASP A 1 226 ? -10.220 -4.509 2.761 1.00 86.19 226 ASP A O 1
ATOM 1927 N N . ARG A 1 227 ? -11.137 -5.650 4.453 1.00 84.62 227 ARG A N 1
ATOM 1928 C CA . ARG A 1 227 ? -10.283 -6.829 4.278 1.00 84.62 227 ARG A CA 1
ATOM 1929 C C . ARG A 1 227 ? -10.401 -7.452 2.884 1.00 84.62 227 ARG A C 1
ATOM 1931 O O . ARG A 1 227 ? -9.412 -7.964 2.367 1.00 84.62 227 ARG A O 1
ATOM 1938 N N . LEU A 1 228 ? -11.594 -7.437 2.297 1.00 86.44 228 LEU A N 1
ATOM 1939 C CA . LEU A 1 228 ? -11.830 -8.000 0.971 1.00 86.44 228 LEU A CA 1
ATOM 1940 C C . LEU A 1 228 ? -11.212 -7.103 -0.119 1.00 86.44 228 LEU A C 1
ATOM 1942 O O . LEU A 1 228 ? -10.664 -7.621 -1.084 1.00 86.44 228 LEU A O 1
ATOM 1946 N N . ASP A 1 229 ? -11.220 -5.779 0.064 1.00 87.62 229 ASP A N 1
ATOM 1947 C CA . ASP A 1 229 ? -10.693 -4.794 -0.890 1.00 87.62 229 ASP A CA 1
ATOM 1948 C C . ASP A 1 229 ? -9.167 -4.954 -0.941 1.00 87.62 229 ASP A C 1
ATOM 1950 O O . ASP A 1 229 ? -8.562 -5.008 -2.011 1.00 87.62 229 ASP A O 1
ATOM 1954 N N . LEU A 1 230 ? -8.534 -5.121 0.224 1.00 88.94 230 LEU A N 1
ATOM 1955 C CA . LEU A 1 230 ? -7.100 -5.399 0.316 1.00 88.94 230 LEU A CA 1
ATOM 1956 C C . LEU A 1 230 ? -6.718 -6.730 -0.353 1.00 88.94 230 LEU A C 1
ATOM 1958 O O . LEU A 1 230 ? -5.662 -6.815 -0.979 1.00 88.94 230 LEU A O 1
ATOM 1962 N N . LEU A 1 231 ? -7.574 -7.751 -0.255 1.00 88.88 231 LEU A N 1
ATOM 1963 C CA . LEU A 1 231 ? -7.337 -9.062 -0.863 1.00 88.88 231 LEU A CA 1
ATOM 1964 C C . LEU A 1 231 ? -7.496 -9.022 -2.393 1.00 88.88 231 LEU A C 1
ATOM 1966 O O . LEU A 1 231 ? -6.676 -9.587 -3.114 1.00 88.88 231 LEU A O 1
ATOM 1970 N N . GLU A 1 232 ? -8.502 -8.302 -2.894 1.00 90.00 232 GLU A N 1
ATOM 1971 C CA . GLU A 1 232 ? -8.677 -8.020 -4.325 1.00 90.00 232 GLU A CA 1
ATOM 1972 C C . GLU A 1 232 ? -7.471 -7.262 -4.896 1.00 90.00 232 GLU A C 1
ATOM 1974 O O . GLU A 1 232 ? -6.932 -7.646 -5.936 1.00 90.00 232 GLU A O 1
ATOM 1979 N N . LEU A 1 233 ? -7.004 -6.224 -4.191 1.00 89.69 233 LEU A N 1
ATOM 1980 C CA . LEU A 1 233 ? -5.827 -5.457 -4.593 1.00 89.69 233 LEU A CA 1
ATOM 1981 C C . LEU A 1 233 ? -4.563 -6.327 -4.619 1.00 89.69 233 LEU A C 1
ATOM 1983 O O . LEU A 1 233 ? -3.796 -6.243 -5.576 1.00 89.69 233 LEU A O 1
ATOM 1987 N N . TYR A 1 234 ? -4.357 -7.179 -3.610 1.00 87.94 234 TYR A N 1
ATOM 1988 C CA . TYR A 1 234 ? -3.235 -8.120 -3.571 1.00 87.94 234 TYR A CA 1
ATOM 1989 C C . TYR A 1 234 ? -3.249 -9.066 -4.777 1.00 87.94 234 TYR A C 1
ATOM 1991 O O . TYR A 1 234 ? -2.248 -9.166 -5.485 1.00 87.94 234 TYR A O 1
ATOM 1999 N N . ASN A 1 235 ? -4.394 -9.685 -5.074 1.00 90.00 235 ASN A N 1
ATOM 2000 C CA . ASN A 1 235 ? -4.532 -10.578 -6.226 1.00 90.00 235 ASN A CA 1
ATOM 2001 C C . ASN A 1 235 ? -4.226 -9.856 -7.547 1.00 90.00 235 ASN A C 1
ATOM 2003 O O . ASN A 1 235 ? -3.519 -10.395 -8.393 1.00 90.00 235 ASN A O 1
ATOM 2007 N N . LEU A 1 236 ? -4.695 -8.614 -7.706 1.00 90.81 236 LEU A N 1
ATOM 2008 C CA . LEU A 1 236 ? -4.398 -7.767 -8.868 1.00 90.81 236 LEU A CA 1
ATOM 2009 C C . LEU A 1 236 ? -2.905 -7.450 -9.016 1.00 90.81 236 LEU A C 1
ATOM 2011 O O . LEU A 1 236 ? -2.385 -7.402 -10.131 1.00 90.81 236 LEU A O 1
ATOM 2015 N N . VAL A 1 237 ? -2.217 -7.187 -7.903 1.00 86.31 237 VAL A N 1
ATOM 2016 C CA . VAL A 1 237 ? -0.767 -6.962 -7.890 1.00 86.31 237 VAL A CA 1
ATOM 2017 C C . VAL A 1 237 ? -0.043 -8.239 -8.313 1.00 86.31 237 VAL A C 1
ATOM 2019 O O . VAL A 1 237 ? 0.757 -8.189 -9.246 1.00 86.31 237 VAL A O 1
ATOM 2022 N N . MET A 1 238 ? -0.369 -9.378 -7.698 1.00 87.12 238 MET A N 1
ATOM 2023 C CA . MET A 1 238 ? 0.254 -10.670 -8.001 1.00 87.12 238 MET A CA 1
ATOM 2024 C C . MET A 1 238 ? 0.029 -11.092 -9.456 1.00 87.12 238 MET A C 1
ATOM 2026 O O . MET A 1 238 ? 0.982 -11.435 -10.150 1.00 87.12 238 MET A O 1
ATOM 2030 N N . GLN A 1 239 ? -1.201 -10.954 -9.957 1.00 86.50 239 GLN A N 1
ATOM 2031 C CA . GLN A 1 239 ? -1.544 -11.269 -11.343 1.00 86.50 239 GLN A CA 1
ATOM 2032 C C . GLN A 1 239 ? -0.729 -10.439 -12.340 1.00 86.50 239 GLN A C 1
ATOM 2034 O O . GLN A 1 239 ? -0.307 -10.959 -13.372 1.00 86.50 239 GLN A O 1
ATOM 2039 N N . ARG A 1 240 ? -0.483 -9.151 -12.046 1.00 83.12 240 ARG A N 1
ATOM 2040 C CA . ARG A 1 240 ? 0.383 -8.327 -12.897 1.00 83.12 240 ARG A CA 1
ATOM 2041 C C . ARG A 1 240 ? 1.790 -8.897 -12.960 1.00 83.12 240 ARG A C 1
ATOM 2043 O O . ARG A 1 240 ? 2.274 -9.077 -14.069 1.00 83.12 240 ARG A O 1
ATOM 2050 N N . PHE A 1 241 ? 2.389 -9.220 -11.815 1.00 76.00 241 PHE A N 1
ATOM 2051 C CA . PHE A 1 241 ? 3.742 -9.775 -11.758 1.00 76.00 241 PHE A CA 1
ATOM 2052 C C . PHE A 1 241 ? 3.864 -11.105 -12.510 1.00 76.00 241 PHE A C 1
ATOM 2054 O O . PHE A 1 241 ? 4.795 -11.266 -13.295 1.00 76.00 241 PHE A O 1
ATOM 2061 N N . GLU A 1 242 ? 2.895 -12.007 -12.347 1.00 78.12 242 GLU A N 1
ATOM 2062 C CA . GLU A 1 242 ? 2.830 -13.275 -13.088 1.00 78.12 242 GLU A CA 1
ATOM 2063 C C . GLU A 1 242 ? 2.661 -13.055 -14.603 1.00 78.12 242 GLU A C 1
ATOM 2065 O O . GLU A 1 242 ? 3.284 -13.737 -15.417 1.00 78.12 242 GLU A O 1
ATOM 2070 N N . SER A 1 243 ? 1.859 -12.064 -15.008 1.00 69.38 243 SER A N 1
ATOM 2071 C CA . SER A 1 243 ? 1.633 -11.745 -16.426 1.00 69.38 243 SER A CA 1
ATOM 2072 C C . SER A 1 243 ? 2.788 -10.993 -17.095 1.00 69.38 243 SER A C 1
ATOM 2074 O O . SER A 1 243 ? 2.896 -11.017 -18.316 1.00 69.38 243 SER A O 1
ATOM 2076 N N . THR A 1 244 ? 3.660 -10.343 -16.318 1.00 59.22 244 THR A N 1
ATOM 2077 C CA . THR A 1 244 ? 4.854 -9.637 -16.816 1.00 59.22 244 THR A CA 1
ATOM 2078 C C . THR A 1 244 ? 6.096 -10.523 -16.884 1.00 59.22 244 THR A C 1
ATOM 2080 O O . THR A 1 244 ? 7.207 -10.000 -16.951 1.00 59.22 244 THR A O 1
ATOM 2083 N N . THR A 1 245 ? 5.934 -11.852 -16.886 1.00 45.47 245 THR A N 1
ATOM 2084 C CA . THR A 1 245 ? 7.043 -12.760 -17.209 1.00 45.47 245 THR A CA 1
ATOM 2085 C C . THR A 1 245 ? 7.636 -12.322 -18.557 1.00 45.47 245 THR A C 1
ATOM 2087 O O . THR A 1 245 ? 6.875 -12.213 -19.521 1.00 45.47 245 THR A O 1
ATOM 2090 N N . PRO A 1 246 ? 8.943 -12.016 -18.655 1.00 51.12 246 PRO A N 1
ATOM 2091 C CA . PRO A 1 246 ? 9.526 -11.588 -19.916 1.00 51.12 246 PRO A CA 1
ATOM 2092 C C . PRO A 1 246 ? 9.421 -12.750 -20.905 1.00 51.12 246 PRO A C 1
ATOM 2094 O O . PRO A 1 246 ? 10.021 -13.806 -20.702 1.00 51.12 246 PRO A O 1
ATOM 2097 N N . GLU A 1 247 ? 8.616 -12.571 -21.955 1.00 43.66 247 GLU A N 1
ATOM 2098 C CA . GLU A 1 247 ? 8.651 -13.441 -23.125 1.00 43.66 247 GLU A CA 1
ATOM 2099 C C . GLU A 1 247 ? 10.072 -13.380 -23.680 1.00 43.66 247 GLU A C 1
ATOM 2101 O O . GLU A 1 247 ? 10.505 -12.365 -24.225 1.00 43.66 247 GLU A O 1
ATOM 2106 N N . GLY A 1 248 ? 10.821 -14.459 -23.453 1.00 49.03 248 GLY A N 1
ATOM 2107 C CA . GLY A 1 248 ? 12.161 -14.619 -23.982 1.00 49.03 248 GLY A CA 1
ATOM 2108 C C . GLY A 1 248 ? 12.141 -14.536 -25.503 1.00 49.03 248 GLY A C 1
ATOM 2109 O O . GLY A 1 248 ? 11.467 -15.331 -26.163 1.00 49.03 248 GLY A O 1
ATOM 2110 N N . VAL A 1 249 ? 12.916 -13.590 -26.029 1.00 35.97 249 VAL A N 1
ATOM 2111 C CA . VAL A 1 249 ? 13.431 -13.567 -27.400 1.00 35.97 249 VAL A CA 1
ATOM 2112 C C . VAL A 1 249 ? 14.894 -13.170 -27.328 1.00 35.97 249 VAL A C 1
ATOM 2114 O O . VAL A 1 249 ? 15.183 -12.157 -26.655 1.00 35.97 249 VAL A O 1
#